Protein AF-A0A7J8DAT1-F1 (afdb_monomer_lite)

pLDDT: mean 75.56, std 22.68, range [29.5, 95.56]

Foldseek 3Di:
DDPLLVLLVVLLVQCPDPDPVSVLVSLVVLLVLLPDPPDADDPVSLVSLLVSLLVQCVDPDVSSVVSSLSSLQSSLVRDDLVSLLVSLVSLLVQLLDPDPSSVVSSLSSLLSSLVNDDQVVVVDPSNVVSLVSLVVSLVVQLVPDPDVVSVVSSVVSNVSSCVRPVPDPCNVVPPPDDDDPDDDDDDDPDPPPPPDDDDDDDDDDDDDDDDPPDDDDDDD

Secondary structure (DSSP, 8-state):
--HHHHHHHHHHHHTT-S-HHHHHHHHHHHHHHHT-TT----HHHHHHHHHHHHHHTT-SSHHHHHHHHHHHHHHHTTS-HHHHHHHHHHHHHHTT-S-HHHHHHHHHHHHHHHHHSPPGGG--HHHHHHHHHHHHHHHHHHHH---HHHHHHHHHHHHHHHHHT-S-GGGGS---------------TT-TTS--------------S---SS---S--

Sequence (220 aa):
MTTAAFHISSLLEKMTSSDKDFRFMATSDLMSELQKDSIQLDEDSERKVVKMLLRLLEDKNGEVQNLAVKCLGPLVGKVKEYQVETIVDALCANMRSDKEQLRDIAGIGLKTVLSELPPAATGSDLATNVCRKITGQLTSAIAQQEDVAVQLEALDILSDMLSRCRRPPWARRTGVGRGAEGTGKDLNPQNQHLLYTRPCAQGSLIVPAALQRRTCLSQF

Structure (mmCIF, N/CA/C/O backbone):
data_AF-A0A7J8DAT1-F1
#
_entry.id   AF-A0A7J8DAT1-F1
#
loop_
_atom_site.group_PDB
_atom_site.id
_atom_site.type_symbol
_atom_site.label_atom_id
_atom_site.label_alt_id
_atom_site.label_comp_id
_atom_site.label_asym_id
_atom_site.label_entity_id
_atom_site.label_seq_id
_atom_site.pdbx_PDB_ins_code
_atom_site.Cartn_x
_atom_site.Cartn_y
_atom_site.Cartn_z
_atom_site.occupancy
_atom_site.B_iso_or_equiv
_atom_site.auth_seq_id
_atom_site.auth_comp_id
_atom_site.auth_asym_id
_atom_site.auth_atom_id
_atom_site.pdbx_PDB_model_num
ATOM 1 N N . MET A 1 1 ? 22.407 -15.475 -10.293 1.00 47.44 1 MET A N 1
ATOM 2 C CA . MET A 1 1 ? 21.669 -14.597 -9.361 1.00 47.44 1 MET A CA 1
ATOM 3 C C . MET A 1 1 ? 22.107 -13.174 -9.641 1.00 47.44 1 MET A C 1
ATOM 5 O O . MET A 1 1 ? 23.304 -12.921 -9.654 1.00 47.44 1 MET A O 1
ATOM 9 N N . THR A 1 2 ? 21.175 -12.297 -9.997 1.00 55.09 2 THR A N 1
ATOM 10 C CA . THR A 1 2 ? 21.457 -10.903 -10.364 1.00 55.09 2 THR A CA 1
ATOM 11 C C . THR A 1 2 ? 21.934 -10.116 -9.141 1.00 55.09 2 THR A C 1
ATOM 13 O O . THR A 1 2 ? 21.443 -10.315 -8.031 1.00 55.09 2 THR A O 1
ATOM 16 N N . THR A 1 3 ? 22.892 -9.209 -9.332 1.00 63.47 3 THR A N 1
ATOM 17 C CA . THR A 1 3 ? 23.422 -8.314 -8.284 1.00 63.47 3 THR A CA 1
ATOM 18 C C . THR A 1 3 ? 22.319 -7.502 -7.592 1.00 63.47 3 THR A C 1
ATOM 20 O O . THR A 1 3 ? 22.398 -7.249 -6.392 1.00 63.47 3 THR A O 1
ATOM 23 N N . ALA A 1 4 ? 21.246 -7.180 -8.322 1.00 65.06 4 ALA A N 1
ATOM 24 C CA . ALA A 1 4 ? 20.062 -6.497 -7.808 1.00 65.06 4 ALA A CA 1
ATOM 25 C C . ALA A 1 4 ? 19.299 -7.305 -6.738 1.00 65.06 4 ALA A C 1
ATOM 27 O O . ALA A 1 4 ? 18.932 -6.750 -5.708 1.00 65.06 4 ALA A O 1
ATOM 28 N N . ALA A 1 5 ? 19.112 -8.619 -6.915 1.00 69.12 5 ALA A N 1
ATOM 29 C CA . ALA A 1 5 ? 18.369 -9.446 -5.954 1.00 69.12 5 ALA A CA 1
ATOM 30 C C . ALA A 1 5 ? 19.076 -9.533 -4.586 1.00 69.12 5 ALA A C 1
ATOM 32 O O . ALA A 1 5 ? 18.437 -9.526 -3.529 1.00 69.12 5 ALA A O 1
ATOM 33 N N . PHE A 1 6 ? 20.413 -9.558 -4.600 1.00 75.62 6 PHE A N 1
ATOM 34 C CA . PHE A 1 6 ? 21.221 -9.551 -3.380 1.00 75.62 6 PHE A CA 1
ATOM 35 C C . PHE A 1 6 ? 21.151 -8.192 -2.670 1.00 75.62 6 PHE A C 1
ATOM 37 O O . PHE A 1 6 ? 21.005 -8.130 -1.449 1.00 75.62 6 PHE A O 1
ATOM 44 N N . HIS A 1 7 ? 21.172 -7.102 -3.443 1.00 84.31 7 HIS A N 1
ATOM 45 C CA . HIS A 1 7 ? 20.996 -5.753 -2.915 1.00 84.31 7 HIS A CA 1
ATOM 46 C C . HIS A 1 7 ? 19.617 -5.577 -2.265 1.00 84.31 7 HIS A C 1
ATOM 48 O O . HIS A 1 7 ? 19.526 -5.067 -1.150 1.00 84.31 7 HIS A O 1
ATOM 54 N N . ILE A 1 8 ? 18.543 -6.025 -2.921 1.00 86.88 8 ILE A N 1
ATOM 55 C CA . ILE A 1 8 ? 17.180 -5.937 -2.377 1.00 86.88 8 ILE A CA 1
ATOM 56 C C . ILE A 1 8 ? 17.080 -6.734 -1.081 1.00 86.88 8 ILE A C 1
ATOM 58 O O . ILE A 1 8 ? 16.580 -6.218 -0.088 1.00 86.88 8 ILE A O 1
ATOM 62 N N . SER A 1 9 ? 17.617 -7.954 -1.049 1.00 87.25 9 SER A N 1
ATOM 63 C CA . SER A 1 9 ? 17.614 -8.780 0.164 1.00 87.25 9 SER A CA 1
ATOM 64 C C . SER A 1 9 ? 18.302 -8.073 1.340 1.00 87.25 9 SER A C 1
ATOM 66 O O . SER A 1 9 ? 17.746 -8.033 2.435 1.00 87.25 9 SER A O 1
ATOM 68 N N . SER A 1 10 ? 19.447 -7.424 1.097 1.00 90.38 10 SER A N 1
ATOM 69 C CA . SER A 1 10 ? 20.145 -6.635 2.121 1.00 90.38 10 SER A CA 1
ATOM 70 C C . SER A 1 10 ? 19.339 -5.417 2.594 1.00 90.38 10 SER A C 1
ATOM 72 O O . SER A 1 10 ? 19.335 -5.105 3.787 1.00 90.38 10 SER A O 1
ATOM 74 N N . LEU A 1 11 ? 18.621 -4.734 1.695 1.00 91.81 11 LEU A N 1
ATOM 75 C CA . LEU A 1 11 ? 17.724 -3.636 2.077 1.00 91.81 11 LEU A CA 1
ATOM 76 C C . LEU A 1 11 ? 16.570 -4.130 2.955 1.00 91.81 11 LEU A C 1
ATOM 78 O O . LEU A 1 11 ? 16.273 -3.514 3.976 1.00 91.81 11 LEU A O 1
ATOM 82 N N . LEU A 1 12 ? 15.953 -5.259 2.598 1.00 91.75 12 LEU A N 1
ATOM 83 C CA . LEU A 1 12 ? 14.839 -5.833 3.356 1.00 91.75 12 LEU A CA 1
ATOM 84 C C . LEU A 1 12 ? 15.242 -6.205 4.789 1.00 91.75 12 LEU A C 1
ATOM 86 O O . LEU A 1 12 ? 14.456 -6.010 5.712 1.00 91.75 12 LEU A O 1
ATOM 90 N N . GLU A 1 13 ? 16.465 -6.688 5.004 1.00 92.19 13 GLU A N 1
ATOM 91 C CA . GLU A 1 13 ? 16.983 -6.933 6.355 1.00 92.19 13 GLU A CA 1
ATOM 92 C C . GLU A 1 13 ? 17.086 -5.630 7.159 1.00 92.19 13 GLU A C 1
ATOM 94 O O . GLU A 1 13 ? 16.595 -5.551 8.289 1.00 92.19 13 GLU A O 1
ATOM 99 N N . LYS A 1 14 ? 17.632 -4.565 6.557 1.00 91.69 14 LYS A N 1
ATOM 100 C CA . LYS A 1 14 ? 17.761 -3.244 7.198 1.00 91.69 14 LYS A CA 1
ATOM 101 C C . LYS A 1 14 ? 16.409 -2.599 7.523 1.00 91.69 14 LYS A C 1
ATOM 103 O O . LYS A 1 14 ? 16.299 -1.911 8.536 1.00 91.69 14 LYS A O 1
ATOM 108 N N . MET A 1 15 ? 15.362 -2.879 6.743 1.00 92.00 15 MET A N 1
ATOM 109 C CA . MET A 1 15 ? 13.982 -2.453 7.037 1.00 92.00 15 MET A CA 1
ATOM 110 C C . MET A 1 15 ? 13.400 -3.080 8.311 1.00 92.00 15 MET A C 1
ATOM 112 O O . MET A 1 15 ? 12.409 -2.584 8.843 1.00 92.00 15 MET A O 1
ATOM 116 N N . THR A 1 16 ? 14.010 -4.145 8.836 1.00 92.06 16 THR A N 1
ATOM 117 C CA . THR A 1 16 ? 13.603 -4.761 10.110 1.00 92.06 16 THR A CA 1
ATOM 118 C C . THR A 1 16 ? 14.417 -4.288 11.313 1.00 92.06 16 THR A C 1
ATOM 120 O O . THR A 1 16 ? 14.167 -4.744 12.429 1.00 92.06 16 THR A O 1
ATOM 123 N N . SER A 1 17 ? 15.364 -3.364 11.107 1.00 93.25 17 SER A N 1
ATOM 124 C CA . SER A 1 17 ? 16.191 -2.803 12.177 1.00 93.25 17 SER A CA 1
ATOM 125 C C . SER A 1 17 ? 15.342 -2.136 13.265 1.00 93.25 17 SER A C 1
ATOM 127 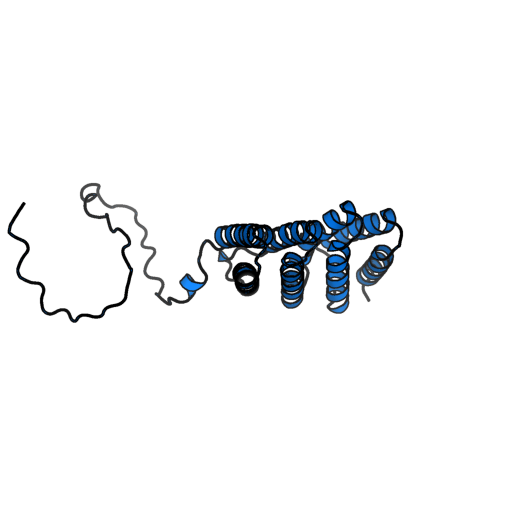O O . SER A 1 17 ? 14.279 -1.580 12.999 1.00 93.25 17 SER A O 1
ATOM 129 N N . SER A 1 18 ? 15.820 -2.151 14.509 1.00 90.81 18 SER A N 1
ATOM 130 C CA . SER A 1 18 ? 15.198 -1.400 15.607 1.00 90.81 18 SER A CA 1
ATOM 131 C C . SER A 1 18 ? 15.333 0.116 15.442 1.00 90.81 18 SER A C 1
ATOM 133 O O . SER A 1 18 ? 14.586 0.875 16.055 1.00 90.81 18 SER A O 1
ATOM 135 N N . ASP A 1 19 ? 16.295 0.554 14.633 1.00 93.19 19 ASP A N 1
ATOM 136 C CA . ASP A 1 19 ? 16.606 1.957 14.402 1.00 93.19 19 ASP A CA 1
ATOM 137 C C . ASP A 1 19 ? 15.732 2.536 13.277 1.00 93.19 19 ASP A C 1
ATOM 139 O O . ASP A 1 19 ? 15.645 1.990 12.172 1.00 93.19 19 ASP A O 1
ATOM 143 N N . LYS A 1 20 ? 15.069 3.662 13.563 1.00 91.62 20 LYS A N 1
ATOM 144 C CA . LYS A 1 20 ? 14.193 4.347 12.606 1.00 91.62 20 LYS A CA 1
ATOM 145 C C . LYS A 1 20 ? 14.950 4.848 11.373 1.00 91.62 20 LYS A C 1
ATOM 147 O O . LYS A 1 20 ? 14.394 4.777 10.283 1.00 91.62 20 LYS A O 1
ATOM 152 N N . ASP A 1 21 ? 16.190 5.300 11.527 1.00 94.19 21 ASP A N 1
ATOM 153 C CA . ASP A 1 21 ? 16.969 5.914 10.455 1.00 94.19 21 ASP A CA 1
ATOM 154 C C . ASP A 1 21 ? 17.463 4.835 9.492 1.00 94.19 21 ASP A C 1
ATOM 156 O O . ASP A 1 21 ? 17.365 5.000 8.279 1.00 94.19 21 ASP A O 1
ATOM 160 N N . PHE A 1 22 ? 17.871 3.669 10.007 1.00 92.44 22 PHE A N 1
ATOM 161 C CA . PHE A 1 22 ? 18.182 2.513 9.158 1.00 92.44 22 PHE A CA 1
ATOM 162 C C . PHE A 1 22 ? 16.973 2.037 8.354 1.00 92.44 22 PHE A C 1
ATOM 164 O O . PHE A 1 22 ? 17.110 1.744 7.165 1.00 92.44 22 PHE A O 1
ATOM 171 N N . ARG A 1 23 ? 15.789 1.984 8.974 1.00 94.50 23 ARG A N 1
ATOM 172 C CA . ARG A 1 23 ? 14.557 1.603 8.270 1.00 94.50 23 ARG A CA 1
ATOM 173 C C . ARG A 1 23 ? 14.167 2.627 7.213 1.00 94.50 23 ARG A C 1
ATOM 175 O O . ARG A 1 23 ? 13.838 2.242 6.093 1.00 94.50 23 ARG A O 1
ATOM 182 N N . PHE A 1 24 ? 14.245 3.914 7.542 1.00 94.75 24 PHE A N 1
ATOM 183 C CA . PHE A 1 24 ? 13.954 4.998 6.612 1.00 94.75 24 PHE A CA 1
ATOM 184 C C . PHE A 1 24 ? 14.921 4.991 5.421 1.00 94.75 24 PHE A C 1
ATOM 186 O O . PHE A 1 24 ? 14.470 4.953 4.279 1.00 94.75 24 PHE A O 1
ATOM 193 N N . MET A 1 25 ? 16.234 4.934 5.676 1.00 94.06 25 MET A N 1
ATOM 194 C CA . MET A 1 25 ? 17.259 4.864 4.627 1.00 94.06 25 MET A CA 1
ATOM 195 C C . MET A 1 25 ? 17.048 3.649 3.725 1.00 94.06 25 MET A C 1
ATOM 197 O O . MET A 1 25 ? 16.981 3.796 2.510 1.00 94.06 25 MET A O 1
ATOM 201 N N . ALA A 1 26 ? 16.839 2.463 4.304 1.00 95.19 26 ALA A N 1
ATOM 202 C CA . ALA A 1 26 ? 16.616 1.256 3.514 1.00 95.19 26 ALA A CA 1
ATOM 203 C C . ALA A 1 26 ? 15.356 1.352 2.640 1.00 95.19 26 ALA A C 1
ATOM 205 O O . ALA A 1 26 ? 15.363 0.908 1.492 1.00 95.19 26 ALA A O 1
ATOM 206 N N . THR A 1 27 ? 14.276 1.937 3.169 1.00 94.69 27 THR A N 1
ATOM 207 C CA . THR A 1 27 ? 13.020 2.128 2.425 1.00 94.69 27 THR A CA 1
ATOM 208 C C . THR A 1 27 ? 13.190 3.156 1.304 1.00 94.69 27 THR A C 1
ATOM 210 O O . THR A 1 27 ? 12.681 2.950 0.205 1.00 94.69 27 THR A O 1
ATOM 213 N N . SER A 1 28 ? 13.964 4.217 1.539 1.00 95.31 28 SER A N 1
ATOM 214 C CA . SER A 1 28 ? 14.288 5.235 0.530 1.00 95.31 28 SER A CA 1
ATOM 215 C C . SER A 1 28 ? 15.146 4.668 -0.602 1.00 95.31 28 SER A C 1
ATOM 217 O O . SER A 1 28 ? 14.893 4.942 -1.779 1.00 95.31 28 SER A O 1
ATOM 219 N N . ASP A 1 29 ? 16.136 3.845 -0.258 1.00 94.31 29 ASP A N 1
ATOM 220 C CA . ASP A 1 29 ? 16.982 3.159 -1.234 1.00 94.31 29 ASP A CA 1
ATOM 221 C C . ASP A 1 29 ? 16.141 2.201 -2.085 1.00 94.31 29 ASP A C 1
ATOM 223 O O . ASP A 1 29 ? 16.247 2.205 -3.311 1.00 94.31 29 ASP A O 1
ATOM 227 N N . LEU A 1 30 ? 15.230 1.439 -1.461 1.00 93.38 30 LEU A N 1
ATOM 228 C CA . LEU A 1 30 ? 14.308 0.568 -2.191 1.00 93.38 30 LEU A CA 1
ATOM 229 C C . LEU A 1 30 ? 13.398 1.363 -3.134 1.00 93.38 30 LEU A C 1
ATOM 231 O O . LEU A 1 30 ? 13.208 0.946 -4.273 1.00 93.38 30 LEU A O 1
ATOM 235 N N . MET A 1 31 ? 12.851 2.501 -2.694 1.00 92.44 31 MET A N 1
ATOM 236 C CA . MET A 1 31 ? 12.034 3.370 -3.548 1.00 92.44 31 MET A CA 1
ATOM 237 C C . MET A 1 31 ? 12.804 3.794 -4.801 1.00 92.44 31 MET A C 1
ATOM 239 O O . MET A 1 31 ? 12.292 3.687 -5.915 1.00 92.44 31 MET A O 1
ATOM 243 N N . SER A 1 32 ? 14.050 4.226 -4.609 1.00 92.00 32 SER A N 1
ATOM 244 C CA . SER A 1 32 ? 14.931 4.667 -5.691 1.00 92.00 32 SER A CA 1
ATOM 245 C C . SER A 1 32 ? 15.267 3.526 -6.654 1.00 92.00 32 SER A C 1
ATOM 247 O O . SER A 1 32 ? 15.352 3.746 -7.859 1.00 92.00 32 SER A O 1
ATOM 249 N N . GLU A 1 33 ? 15.427 2.298 -6.153 1.00 90.25 33 GLU A N 1
ATOM 250 C CA . GLU A 1 33 ? 15.616 1.102 -6.983 1.00 90.25 33 GLU A CA 1
ATOM 251 C C . GLU A 1 33 ? 14.350 0.730 -7.773 1.00 90.25 33 GLU A C 1
ATOM 253 O O . GLU A 1 33 ? 14.436 0.453 -8.968 1.00 90.25 33 GLU A O 1
ATOM 258 N N . LEU A 1 34 ? 13.165 0.775 -7.150 1.00 89.69 34 LEU A N 1
ATOM 259 C CA . LEU A 1 34 ? 11.884 0.463 -7.806 1.00 89.69 34 LEU A CA 1
ATOM 260 C C . LEU A 1 34 ? 11.537 1.441 -8.937 1.00 89.69 34 LEU A C 1
ATOM 262 O O . LEU A 1 34 ? 10.863 1.063 -9.895 1.00 89.69 34 LEU A O 1
ATOM 266 N N . GLN A 1 35 ? 12.006 2.685 -8.843 1.00 89.81 35 GLN A N 1
ATOM 267 C CA . GLN A 1 35 ? 11.826 3.702 -9.880 1.00 89.81 35 GLN A CA 1
ATOM 268 C C . GLN A 1 35 ? 12.730 3.499 -11.105 1.00 89.81 35 GLN A C 1
ATOM 270 O O . GLN A 1 35 ? 12.509 4.139 -12.131 1.00 89.81 35 GLN A O 1
ATOM 275 N N . LYS A 1 36 ? 13.734 2.617 -11.041 1.00 88.50 36 LYS A N 1
ATOM 276 C CA . LYS A 1 36 ? 14.593 2.328 -12.195 1.00 88.50 36 LYS A CA 1
ATOM 277 C C . LYS A 1 36 ? 13.871 1.417 -13.185 1.00 88.50 36 LYS A C 1
ATOM 279 O O . LYS A 1 36 ? 13.256 0.415 -12.820 1.00 88.50 36 LYS A O 1
ATOM 284 N N . ASP A 1 37 ? 14.016 1.696 -14.476 1.00 77.50 37 ASP A N 1
ATOM 285 C CA . ASP A 1 37 ? 13.425 0.856 -15.527 1.00 77.50 37 ASP A CA 1
ATOM 286 C C . ASP A 1 37 ? 14.095 -0.514 -15.655 1.00 77.50 37 ASP A C 1
ATOM 288 O O . ASP A 1 37 ? 13.451 -1.487 -16.037 1.00 77.50 37 ASP A O 1
ATOM 292 N N . SER A 1 38 ? 15.368 -0.611 -15.270 1.00 77.38 38 SER A N 1
ATOM 293 C CA . SER A 1 38 ? 16.182 -1.821 -15.390 1.00 77.38 38 SER A CA 1
ATOM 294 C C . SER A 1 38 ? 15.988 -2.839 -14.265 1.00 77.38 38 SER A C 1
ATOM 296 O O . SER A 1 38 ? 16.606 -3.904 -14.311 1.00 77.38 38 SER A O 1
ATOM 298 N N . ILE A 1 39 ? 15.210 -2.522 -13.225 1.00 79.38 39 ILE A N 1
ATOM 299 C CA . ILE A 1 39 ? 15.017 -3.451 -12.112 1.00 79.38 39 ILE A CA 1
ATOM 300 C C . ILE A 1 39 ? 14.198 -4.656 -12.577 1.00 79.38 39 ILE A C 1
ATOM 302 O O . ILE A 1 39 ? 13.099 -4.519 -13.110 1.00 79.38 39 ILE A O 1
ATOM 306 N N . GLN A 1 40 ? 14.747 -5.849 -12.370 1.00 78.38 40 GLN A N 1
ATOM 307 C CA . GLN A 1 40 ? 14.030 -7.101 -12.569 1.00 78.38 40 GLN A CA 1
ATOM 308 C C . GLN A 1 40 ? 13.888 -7.793 -11.223 1.00 78.38 40 GLN A C 1
ATOM 310 O O . GLN A 1 40 ? 14.886 -8.161 -10.599 1.00 78.38 40 GLN A O 1
ATOM 315 N N . LEU A 1 41 ? 12.642 -7.933 -10.783 1.00 83.00 41 LEU A N 1
ATOM 316 C CA . LEU A 1 41 ? 12.278 -8.697 -9.603 1.00 83.00 41 LEU A CA 1
ATOM 317 C C . LEU A 1 41 ? 11.908 -10.109 -10.051 1.00 83.00 41 LEU A C 1
ATOM 319 O O . LEU A 1 41 ? 11.127 -10.292 -10.981 1.00 83.00 41 LEU A O 1
ATOM 323 N N . ASP A 1 42 ? 12.500 -11.110 -9.410 1.00 87.94 42 ASP A N 1
ATOM 324 C CA . ASP A 1 42 ? 11.998 -12.474 -9.492 1.00 87.94 42 ASP A CA 1
ATOM 325 C C . ASP A 1 42 ? 10.820 -12.656 -8.525 1.00 87.94 42 ASP A C 1
ATOM 327 O O . ASP A 1 42 ? 10.601 -11.863 -7.609 1.00 87.94 42 ASP A O 1
ATOM 331 N N . GLU A 1 43 ? 10.052 -13.723 -8.724 1.00 88.38 43 GLU A N 1
ATOM 332 C CA . GLU A 1 43 ? 8.810 -13.977 -7.985 1.00 88.38 43 GLU A CA 1
ATOM 333 C C . GLU A 1 43 ? 9.009 -14.024 -6.459 1.00 88.38 43 GLU A C 1
ATOM 335 O O . GLU A 1 43 ? 8.186 -13.508 -5.694 1.00 88.38 43 GLU A O 1
ATOM 340 N N . ASP A 1 44 ? 10.137 -14.578 -6.012 1.00 89.19 44 ASP A N 1
ATOM 341 C CA . ASP A 1 44 ? 10.499 -14.612 -4.598 1.00 89.19 44 ASP A CA 1
ATOM 342 C C . ASP A 1 44 ? 10.823 -13.216 -4.050 1.00 89.19 44 ASP A C 1
ATOM 344 O O . ASP A 1 44 ? 10.396 -12.883 -2.937 1.00 89.19 44 ASP A O 1
ATOM 348 N N . SER A 1 45 ? 11.548 -12.378 -4.803 1.00 90.00 45 SER A N 1
ATOM 349 C CA . SER A 1 45 ? 11.831 -11.002 -4.381 1.00 90.00 45 SER A CA 1
ATOM 350 C C . SER A 1 45 ? 10.571 -10.148 -4.375 1.00 90.00 45 SER A C 1
ATOM 352 O O . SER A 1 45 ? 10.363 -9.428 -3.401 1.00 90.00 45 SER A O 1
ATOM 354 N N . GLU A 1 46 ? 9.694 -10.267 -5.381 1.00 91.12 46 GLU A N 1
ATOM 355 C CA . GLU A 1 46 ? 8.399 -9.570 -5.407 1.00 91.12 46 GLU A CA 1
ATOM 356 C C . GLU A 1 46 ? 7.615 -9.847 -4.120 1.00 91.12 46 GLU A C 1
ATOM 358 O O . GLU A 1 46 ? 7.220 -8.924 -3.406 1.00 91.12 46 GLU A O 1
ATOM 363 N N . ARG A 1 47 ? 7.461 -11.129 -3.760 1.00 92.56 47 ARG A N 1
ATOM 364 C CA . ARG A 1 47 ? 6.718 -11.539 -2.562 1.00 92.56 47 ARG A CA 1
ATOM 365 C C . ARG A 1 47 ? 7.326 -10.972 -1.282 1.00 92.56 47 ARG A C 1
ATOM 367 O O . ARG A 1 47 ? 6.595 -10.550 -0.384 1.00 92.56 47 ARG A O 1
ATOM 374 N N . LYS A 1 48 ? 8.657 -10.989 -1.170 1.00 93.06 48 LYS A N 1
ATOM 375 C CA . LYS A 1 48 ? 9.366 -10.465 0.005 1.00 93.06 48 LYS A CA 1
ATOM 376 C C . LYS A 1 48 ? 9.229 -8.947 0.114 1.00 93.06 48 LYS A C 1
ATOM 378 O O . LYS A 1 48 ? 8.954 -8.459 1.208 1.00 93.06 48 LYS A O 1
ATOM 383 N N . VAL A 1 49 ? 9.368 -8.225 -0.999 1.00 93.94 49 VAL A N 1
ATOM 384 C CA . VAL A 1 49 ? 9.224 -6.764 -1.062 1.00 93.94 49 VAL A CA 1
ATOM 385 C C . VAL A 1 49 ? 7.803 -6.345 -0.696 1.00 93.94 49 VAL A C 1
ATOM 387 O O . VAL A 1 49 ? 7.632 -5.527 0.204 1.00 93.94 49 VAL A O 1
ATOM 390 N N . VAL A 1 50 ? 6.788 -6.960 -1.311 1.00 94.94 50 VAL A N 1
ATOM 391 C CA . VAL A 1 50 ? 5.372 -6.696 -1.009 1.00 94.94 50 VAL A CA 1
ATOM 392 C C . VAL A 1 50 ? 5.084 -6.927 0.471 1.00 94.94 50 VAL A C 1
ATOM 394 O O . VAL A 1 50 ? 4.556 -6.049 1.150 1.00 94.94 50 VAL A O 1
ATOM 397 N N . LYS A 1 51 ? 5.493 -8.082 1.008 1.00 94.81 51 LYS A N 1
ATOM 398 C CA . LYS A 1 51 ? 5.290 -8.411 2.423 1.00 94.81 51 LYS A CA 1
ATOM 399 C C . LYS A 1 51 ? 5.975 -7.409 3.355 1.00 94.81 51 LYS A C 1
ATOM 401 O O . LYS A 1 51 ? 5.413 -7.070 4.394 1.00 94.81 51 LYS A O 1
ATOM 406 N N . MET A 1 52 ? 7.183 -6.962 3.013 1.00 95.31 52 MET A N 1
ATOM 407 C CA . MET A 1 52 ? 7.921 -6.008 3.836 1.00 95.31 52 MET A CA 1
ATOM 408 C C . MET A 1 52 ? 7.283 -4.620 3.805 1.00 95.31 52 MET A C 1
ATOM 410 O O . MET A 1 52 ? 7.068 -4.038 4.862 1.00 95.31 52 MET A O 1
ATOM 414 N N . LEU A 1 53 ? 6.916 -4.114 2.626 1.00 95.56 53 LEU A N 1
ATOM 415 C CA . LEU A 1 53 ? 6.271 -2.808 2.498 1.00 95.56 53 LEU A CA 1
ATOM 416 C C . LEU A 1 53 ? 4.922 -2.769 3.217 1.00 95.56 53 LEU A C 1
ATOM 418 O O . LEU A 1 53 ? 4.674 -1.828 3.962 1.00 95.56 53 LEU A O 1
ATOM 422 N N . LEU A 1 54 ? 4.103 -3.819 3.090 1.00 95.00 54 LEU A N 1
ATOM 423 C CA . LEU A 1 54 ? 2.846 -3.931 3.837 1.00 95.00 54 LEU A CA 1
ATOM 424 C C . LEU A 1 54 ? 3.072 -3.916 5.355 1.00 95.00 54 LEU A C 1
ATOM 426 O O . LEU A 1 54 ? 2.312 -3.278 6.076 1.00 95.00 54 LEU A O 1
ATOM 430 N N . ARG A 1 55 ? 4.145 -4.550 5.845 1.00 94.88 55 ARG A N 1
ATOM 431 C CA . ARG A 1 55 ? 4.529 -4.489 7.263 1.00 94.88 55 ARG A CA 1
ATOM 432 C C . ARG A 1 55 ? 4.961 -3.081 7.687 1.00 94.88 55 ARG A C 1
ATOM 434 O O . ARG A 1 55 ? 4.659 -2.676 8.804 1.00 94.88 55 ARG A O 1
ATOM 441 N N . LEU A 1 56 ? 5.666 -2.346 6.828 1.00 95.12 56 LEU A N 1
ATOM 442 C CA . LEU A 1 56 ? 6.102 -0.975 7.114 1.00 95.12 56 LEU A CA 1
ATOM 443 C C . LEU A 1 56 ? 4.946 0.039 7.115 1.00 95.12 56 LEU A C 1
ATOM 445 O O . LEU A 1 56 ? 5.090 1.107 7.701 1.00 95.12 56 LEU A O 1
ATOM 449 N N . LEU A 1 57 ? 3.780 -0.289 6.548 1.00 94.88 57 LEU A N 1
ATOM 450 C CA . LEU A 1 57 ? 2.568 0.523 6.745 1.00 94.88 57 LEU A CA 1
ATOM 451 C C . LEU A 1 57 ? 2.118 0.541 8.213 1.00 94.88 57 LEU A C 1
ATOM 453 O O . LEU A 1 57 ? 1.463 1.482 8.645 1.00 94.88 57 LEU A O 1
ATOM 457 N N . GLU A 1 58 ? 2.500 -0.466 8.998 1.00 93.94 58 GLU A N 1
ATOM 458 C CA . GLU A 1 58 ? 2.247 -0.553 10.439 1.00 93.94 58 GLU A CA 1
ATOM 459 C C . GLU A 1 58 ? 3.463 -0.133 11.282 1.00 93.94 58 GLU A C 1
ATOM 461 O O . G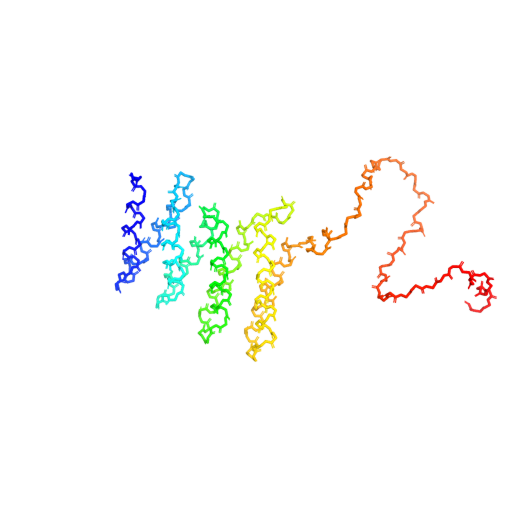LU A 1 58 ? 3.563 -0.478 12.464 1.00 93.94 58 GLU A O 1
ATOM 466 N N . ASP A 1 59 ? 4.422 0.580 10.685 1.00 94.44 59 ASP A N 1
ATOM 467 C CA . ASP A 1 59 ? 5.590 1.050 11.417 1.00 94.44 59 ASP A CA 1
ATOM 468 C C . ASP A 1 59 ? 5.202 2.011 12.552 1.00 94.44 59 ASP A C 1
ATOM 470 O O . ASP A 1 59 ? 4.260 2.789 12.454 1.00 94.44 59 ASP A O 1
ATOM 474 N N . LYS A 1 60 ? 5.973 1.992 13.642 1.00 91.31 60 LYS A N 1
ATOM 475 C CA . LYS A 1 60 ? 5.804 2.936 14.755 1.00 91.31 60 LYS A CA 1
ATOM 476 C C . LYS A 1 60 ? 6.113 4.380 14.350 1.00 91.31 60 LYS A C 1
ATOM 478 O O . LYS A 1 60 ? 5.702 5.305 15.042 1.00 91.31 60 LYS A O 1
ATOM 483 N N . ASN A 1 61 ? 6.915 4.572 13.303 1.00 93.12 61 ASN A N 1
ATOM 484 C CA . ASN A 1 61 ? 7.333 5.878 12.821 1.00 93.12 61 ASN A CA 1
ATOM 485 C C . ASN A 1 61 ? 6.540 6.276 11.565 1.00 93.12 61 ASN A C 1
ATOM 487 O O . ASN A 1 61 ? 6.624 5.609 10.533 1.00 93.12 61 ASN A O 1
ATOM 491 N N . GLY A 1 62 ? 5.843 7.412 11.638 1.00 92.50 62 GLY A N 1
ATOM 492 C CA . GLY A 1 62 ? 5.017 7.919 10.541 1.00 92.50 62 GLY A CA 1
ATOM 493 C C . GLY A 1 62 ? 5.787 8.310 9.276 1.00 92.50 62 GLY A C 1
ATOM 494 O O . GLY A 1 62 ? 5.246 8.207 8.180 1.00 92.50 62 GLY A O 1
ATOM 495 N N . GLU A 1 63 ? 7.058 8.711 9.371 1.00 92.94 63 GLU A N 1
ATOM 496 C CA . GLU A 1 63 ? 7.882 9.006 8.187 1.00 92.94 63 GLU A CA 1
ATOM 497 C C . GLU A 1 63 ? 8.190 7.727 7.403 1.00 92.94 63 GLU A C 1
ATOM 499 O O . GLU A 1 63 ? 8.114 7.720 6.175 1.00 92.94 63 GLU A O 1
ATOM 504 N N . VAL A 1 64 ? 8.463 6.626 8.112 1.00 94.88 64 VAL A N 1
ATOM 505 C CA . VAL A 1 64 ? 8.657 5.304 7.501 1.00 94.88 64 VAL A CA 1
ATOM 506 C C . VAL A 1 64 ? 7.352 4.802 6.875 1.00 94.88 64 VAL A C 1
ATOM 508 O O . VAL A 1 64 ? 7.386 4.335 5.738 1.00 94.88 64 VAL A O 1
ATOM 511 N N . GLN A 1 65 ? 6.201 4.970 7.541 1.00 94.88 65 GLN A N 1
ATOM 512 C CA . GLN A 1 65 ? 4.885 4.630 6.968 1.00 94.88 65 GLN A CA 1
ATOM 513 C C . GLN A 1 65 ? 4.602 5.423 5.681 1.00 94.88 65 GLN A C 1
ATOM 515 O O . GLN A 1 65 ? 4.229 4.851 4.655 1.00 94.88 65 GLN A O 1
ATOM 520 N N . ASN A 1 66 ? 4.841 6.738 5.713 1.00 94.00 66 ASN A N 1
ATOM 521 C CA . ASN A 1 66 ? 4.655 7.633 4.570 1.00 94.00 66 ASN A CA 1
ATOM 522 C C . ASN A 1 66 ? 5.576 7.290 3.394 1.00 94.00 66 ASN A C 1
ATOM 524 O O . ASN A 1 66 ? 5.211 7.474 2.232 1.00 94.00 66 ASN A O 1
ATOM 528 N N . LEU A 1 67 ? 6.783 6.805 3.672 1.00 94.50 67 LEU A N 1
ATOM 529 C CA . LEU A 1 67 ? 7.697 6.362 2.631 1.00 94.50 67 LEU A CA 1
ATOM 530 C C . LEU A 1 67 ? 7.288 4.992 2.073 1.00 94.50 67 LEU A C 1
ATOM 532 O O . LEU A 1 67 ? 7.295 4.798 0.858 1.00 94.50 67 LEU A O 1
ATOM 536 N N . ALA A 1 68 ? 6.850 4.074 2.936 1.00 95.56 68 ALA A N 1
ATOM 537 C CA . ALA A 1 68 ? 6.366 2.757 2.538 1.00 95.56 68 ALA A CA 1
ATOM 538 C C . ALA A 1 68 ? 5.140 2.849 1.618 1.00 95.56 68 ALA A C 1
ATOM 540 O O . ALA A 1 68 ? 5.105 2.180 0.585 1.00 95.56 68 ALA A O 1
ATOM 541 N N . VAL A 1 69 ? 4.174 3.724 1.928 1.00 95.31 69 VAL A N 1
ATOM 542 C CA . VAL A 1 69 ? 2.989 3.913 1.075 1.00 95.31 69 VAL A CA 1
ATOM 543 C C . VAL A 1 69 ? 3.355 4.495 -0.295 1.00 95.31 69 VAL A C 1
ATOM 545 O O . VAL A 1 69 ? 2.827 4.047 -1.310 1.00 95.31 69 VAL A O 1
ATOM 548 N N . LYS A 1 70 ? 4.334 5.410 -0.364 1.00 93.75 70 LYS A N 1
ATOM 549 C CA . LYS A 1 70 ? 4.853 5.944 -1.637 1.00 93.75 70 LYS A CA 1
ATOM 550 C C . LYS A 1 70 ? 5.557 4.883 -2.480 1.00 93.75 70 LYS A C 1
ATOM 552 O O . LYS A 1 70 ? 5.480 4.949 -3.703 1.00 93.75 70 LYS A O 1
ATOM 557 N N . CYS A 1 71 ? 6.204 3.897 -1.856 1.00 94.88 71 CYS A N 1
ATOM 558 C CA . CYS A 1 71 ? 6.839 2.786 -2.572 1.00 94.88 71 CYS A CA 1
ATOM 559 C C . CYS A 1 71 ? 5.824 1.873 -3.270 1.00 94.88 71 CYS A C 1
ATOM 561 O O . CYS A 1 71 ? 6.177 1.243 -4.266 1.00 94.88 71 CYS A O 1
ATOM 563 N N . LEU A 1 72 ? 4.576 1.804 -2.786 1.00 94.69 72 LEU A N 1
ATOM 564 C CA . LEU A 1 72 ? 3.533 0.995 -3.424 1.00 94.69 72 LEU A CA 1
ATOM 565 C C . LEU A 1 72 ? 3.240 1.463 -4.848 1.00 94.69 72 LEU A C 1
ATOM 567 O O . LEU A 1 72 ? 2.923 0.629 -5.688 1.00 94.69 72 LEU A O 1
ATOM 571 N N . GLY A 1 73 ? 3.390 2.760 -5.126 1.00 92.44 73 GLY A N 1
ATOM 572 C CA . GLY A 1 73 ? 3.158 3.317 -6.453 1.00 92.44 73 GLY A CA 1
ATOM 573 C C . GLY A 1 73 ? 4.006 2.638 -7.543 1.00 92.44 73 GLY A C 1
ATOM 574 O O . GLY A 1 73 ? 3.477 1.849 -8.329 1.00 92.44 73 GLY A O 1
ATOM 575 N N . PRO A 1 74 ? 5.337 2.847 -7.563 1.00 92.06 74 PRO A N 1
ATOM 576 C CA . PRO A 1 74 ? 6.206 2.203 -8.545 1.00 92.06 74 PRO A CA 1
ATOM 577 C C . PRO A 1 74 ? 6.184 0.670 -8.444 1.00 92.06 74 PRO A C 1
ATOM 579 O O . PRO A 1 74 ? 6.378 -0.001 -9.453 1.00 92.06 74 PRO A O 1
ATOM 582 N N . LEU A 1 75 ? 5.912 0.093 -7.265 1.00 91.94 75 LEU A N 1
ATOM 583 C CA . LEU A 1 75 ? 5.833 -1.359 -7.100 1.00 91.94 75 LEU A CA 1
ATOM 584 C C . LEU A 1 75 ? 4.710 -1.989 -7.933 1.00 91.94 75 LEU A C 1
ATOM 586 O O . LEU A 1 75 ? 4.939 -3.025 -8.551 1.00 91.94 75 LEU A O 1
ATOM 590 N N . VAL A 1 76 ? 3.523 -1.372 -7.988 1.00 90.88 76 VAL A N 1
ATOM 591 C CA . VAL A 1 76 ? 2.365 -1.898 -8.741 1.00 90.88 76 VAL A CA 1
ATOM 592 C C . VAL A 1 76 ? 2.686 -2.082 -10.225 1.00 90.88 76 VAL A C 1
ATOM 594 O O . VAL A 1 76 ? 2.222 -3.043 -10.831 1.00 90.88 76 VAL A O 1
ATOM 597 N N . GLY A 1 77 ? 3.519 -1.211 -10.801 1.00 87.44 77 GLY A N 1
ATOM 598 C CA . GLY A 1 77 ? 3.963 -1.318 -12.193 1.00 87.44 77 GLY A CA 1
ATOM 599 C C . GLY A 1 77 ? 5.088 -2.333 -12.439 1.00 87.44 77 GLY A C 1
ATOM 600 O O . GLY A 1 77 ? 5.441 -2.572 -13.593 1.00 87.44 77 GLY A O 1
ATOM 601 N N . LYS A 1 78 ? 5.680 -2.908 -11.383 1.00 88.00 78 LYS A N 1
ATOM 602 C CA . LYS A 1 78 ? 6.856 -3.795 -11.464 1.00 88.00 78 LYS A CA 1
ATOM 603 C C . LYS A 1 78 ? 6.580 -5.238 -11.046 1.00 88.00 78 LYS A C 1
ATOM 605 O O . LYS A 1 78 ? 7.421 -6.090 -11.312 1.00 88.00 78 LYS A O 1
ATOM 610 N N . VAL A 1 79 ? 5.451 -5.512 -10.394 1.00 90.19 79 VAL A N 1
ATOM 611 C CA . VAL A 1 79 ? 5.086 -6.851 -9.903 1.00 90.19 79 VAL A CA 1
ATOM 612 C C . VAL A 1 79 ? 3.970 -7.479 -10.732 1.00 90.19 79 VAL A C 1
ATOM 614 O O . VAL A 1 79 ? 3.222 -6.792 -11.429 1.00 90.19 79 VAL A O 1
ATOM 617 N N . LYS A 1 80 ? 3.821 -8.803 -10.633 1.00 90.25 80 LYS A N 1
ATOM 618 C CA . LYS A 1 80 ? 2.731 -9.531 -11.299 1.00 90.25 80 LYS A CA 1
ATOM 619 C C . LYS A 1 80 ? 1.355 -9.191 -10.710 1.00 90.25 80 LYS A C 1
ATOM 621 O O . LYS A 1 80 ? 1.223 -8.858 -9.533 1.00 90.25 80 LYS A O 1
ATOM 626 N N . GLU A 1 81 ? 0.308 -9.402 -11.508 1.00 88.69 81 GLU A N 1
ATOM 627 C CA . GLU A 1 81 ? -1.097 -9.120 -11.158 1.00 88.69 81 GLU A CA 1
ATOM 628 C C . GLU A 1 81 ? -1.528 -9.694 -9.797 1.00 88.69 81 GLU A C 1
ATOM 630 O O . GLU A 1 81 ? -2.123 -8.994 -8.981 1.00 88.69 81 GLU A O 1
ATOM 635 N N . TYR A 1 82 ? -1.153 -10.943 -9.504 1.00 90.19 82 TYR A N 1
ATOM 636 C CA . TYR A 1 82 ? -1.463 -11.603 -8.230 1.00 90.19 82 TYR A CA 1
ATOM 637 C C . TYR A 1 82 ? -0.883 -10.867 -7.004 1.00 90.19 82 TYR A C 1
ATOM 639 O O . TYR A 1 82 ? -1.501 -10.826 -5.936 1.00 90.19 82 TYR A O 1
ATOM 647 N N . GLN A 1 83 ? 0.296 -10.256 -7.145 1.00 92.25 83 GLN A N 1
ATOM 648 C CA . GLN A 1 83 ? 0.901 -9.472 -6.068 1.00 92.25 83 GLN A CA 1
ATOM 649 C C . GLN A 1 83 ? 0.176 -8.140 -5.877 1.00 92.25 83 GLN A C 1
ATOM 651 O O . GLN A 1 83 ? -0.046 -7.732 -4.739 1.00 92.25 83 GLN A O 1
ATOM 656 N N . VAL A 1 84 ? -0.260 -7.498 -6.967 1.00 92.06 84 VAL A N 1
ATOM 657 C CA . VAL A 1 84 ? -1.101 -6.291 -6.897 1.00 92.06 84 VAL A CA 1
ATOM 658 C C . VAL A 1 84 ? -2.405 -6.592 -6.161 1.00 92.06 84 VAL A C 1
ATOM 660 O O . VAL A 1 84 ? -2.794 -5.846 -5.265 1.00 92.06 84 VAL A O 1
ATOM 663 N N . GLU A 1 85 ? -3.049 -7.718 -6.470 1.00 91.06 85 GLU A N 1
ATOM 664 C CA . GLU A 1 85 ? -4.238 -8.156 -5.738 1.00 91.06 85 GLU A CA 1
ATOM 665 C C . GLU A 1 85 ? -3.966 -8.370 -4.246 1.00 91.06 85 GLU A C 1
ATOM 667 O O . GLU A 1 85 ? -4.775 -7.960 -3.416 1.00 91.06 85 GLU A O 1
ATOM 672 N N . THR A 1 86 ? -2.816 -8.953 -3.900 1.00 93.19 86 THR A N 1
ATOM 673 C CA . THR A 1 86 ? -2.409 -9.160 -2.502 1.00 93.19 86 THR A CA 1
ATOM 674 C C . THR A 1 86 ? -2.223 -7.830 -1.763 1.00 93.19 86 THR A C 1
ATOM 676 O O . THR A 1 86 ? -2.655 -7.699 -0.617 1.00 93.19 86 THR A O 1
ATOM 679 N N . ILE A 1 87 ? -1.619 -6.825 -2.413 1.00 94.38 87 ILE A N 1
ATOM 680 C CA . ILE A 1 87 ? -1.479 -5.467 -1.860 1.00 94.38 87 ILE A CA 1
ATOM 681 C C . ILE A 1 87 ? -2.861 -4.870 -1.585 1.00 94.38 87 ILE A C 1
ATOM 683 O O . ILE A 1 87 ? -3.114 -4.370 -0.491 1.00 94.38 87 ILE A O 1
ATOM 687 N N . VAL A 1 88 ? -3.765 -4.949 -2.562 1.00 93.50 88 VAL A N 1
ATOM 688 C CA . VAL A 1 88 ? -5.125 -4.409 -2.458 1.00 93.50 88 VAL A CA 1
ATOM 689 C C . VAL A 1 88 ? -5.907 -5.085 -1.333 1.00 93.50 88 VAL A C 1
ATOM 691 O O . VAL A 1 88 ? -6.529 -4.393 -0.531 1.00 93.50 88 VAL A O 1
ATOM 694 N N . ASP A 1 89 ? -5.844 -6.414 -1.228 1.00 93.19 89 ASP A N 1
ATOM 695 C CA . ASP A 1 89 ? -6.532 -7.153 -0.168 1.00 93.19 89 ASP A CA 1
ATOM 696 C C . ASP A 1 89 ? -6.026 -6.752 1.226 1.00 93.19 89 ASP A C 1
ATOM 698 O O . ASP A 1 89 ? -6.832 -6.546 2.136 1.00 93.19 89 ASP A O 1
ATOM 702 N N . ALA A 1 90 ? -4.709 -6.586 1.385 1.00 94.19 90 ALA A N 1
ATOM 703 C CA . ALA A 1 90 ? -4.109 -6.147 2.642 1.00 94.19 90 ALA A CA 1
ATOM 704 C C . ALA A 1 90 ? -4.499 -4.704 2.998 1.00 94.19 90 ALA A C 1
ATOM 706 O O . ALA A 1 90 ? -4.883 -4.432 4.135 1.00 94.19 90 ALA A O 1
ATOM 707 N N . LEU A 1 91 ? -4.470 -3.781 2.033 1.00 94.38 91 LEU A N 1
ATOM 708 C CA . LEU A 1 91 ? -4.882 -2.395 2.259 1.00 94.38 91 LEU A CA 1
ATOM 709 C C . LEU A 1 91 ? -6.373 -2.292 2.613 1.00 94.38 91 LEU A C 1
ATOM 711 O O . LEU A 1 91 ? -6.736 -1.594 3.557 1.00 94.38 91 LEU A O 1
ATOM 715 N N . CYS A 1 92 ? -7.247 -3.027 1.920 1.00 92.38 92 CYS A N 1
ATOM 716 C CA . CYS A 1 92 ? -8.671 -3.067 2.253 1.00 92.38 92 CYS A CA 1
ATOM 717 C C . CYS A 1 92 ? -8.944 -3.703 3.627 1.00 92.38 92 CYS A C 1
ATOM 719 O O . CYS A 1 92 ? -9.918 -3.337 4.285 1.00 92.38 92 CYS A O 1
ATOM 721 N N . ALA A 1 93 ? -8.109 -4.642 4.082 1.00 92.25 93 ALA A N 1
ATOM 722 C CA . ALA A 1 93 ? -8.178 -5.152 5.449 1.00 92.25 93 ALA A CA 1
ATOM 723 C C . ALA A 1 93 ? -7.746 -4.090 6.473 1.00 92.25 93 ALA A C 1
ATOM 725 O O . ALA A 1 93 ? -8.446 -3.886 7.463 1.00 92.25 93 ALA A O 1
ATOM 726 N N . ASN A 1 94 ? -6.661 -3.364 6.198 1.00 92.12 94 ASN A N 1
ATOM 727 C CA . ASN A 1 94 ? -6.137 -2.305 7.066 1.00 92.12 94 ASN A CA 1
ATOM 728 C C . ASN A 1 94 ? -7.094 -1.111 7.205 1.00 92.12 94 ASN A C 1
ATOM 730 O O . ASN A 1 94 ? -7.173 -0.511 8.273 1.00 92.12 94 ASN A O 1
ATOM 734 N N . MET A 1 95 ? -7.891 -0.831 6.173 1.00 89.19 95 MET A N 1
ATOM 735 C CA . MET A 1 95 ? -8.998 0.135 6.207 1.00 89.19 95 MET A CA 1
ATOM 736 C C . MET A 1 95 ? -10.068 -0.173 7.266 1.00 89.19 95 MET A C 1
ATOM 738 O O . MET A 1 95 ? -10.783 0.724 7.701 1.00 89.19 95 MET A O 1
ATOM 742 N N . ARG A 1 96 ? -10.185 -1.439 7.685 1.00 86.56 96 ARG A N 1
ATOM 743 C CA . ARG A 1 96 ? -11.111 -1.896 8.734 1.00 86.56 96 ARG A CA 1
ATOM 744 C C . ARG A 1 96 ? -10.430 -2.047 10.098 1.00 86.56 96 ARG A C 1
ATOM 746 O O . ARG A 1 96 ? -11.000 -2.665 10.988 1.00 86.56 96 ARG A O 1
ATOM 753 N N . SER A 1 97 ? -9.202 -1.555 10.243 1.00 88.75 97 SER A N 1
ATOM 754 C CA . SER A 1 97 ? -8.473 -1.597 11.509 1.00 88.75 97 SER A CA 1
ATOM 755 C C . SER A 1 97 ? -9.035 -0.586 12.504 1.00 88.75 97 SER A C 1
ATOM 757 O O . SER A 1 97 ? -9.447 0.505 12.120 1.00 88.75 97 SER A O 1
ATOM 759 N N . ASP A 1 98 ? -8.955 -0.905 13.793 1.00 86.31 98 ASP A N 1
ATOM 760 C CA . ASP A 1 98 ? -9.319 0.019 14.875 1.00 86.31 98 ASP A CA 1
ATOM 761 C C . ASP A 1 98 ? -8.313 1.178 15.017 1.00 86.31 98 ASP A C 1
ATOM 763 O O . ASP A 1 98 ? -8.566 2.173 15.695 1.00 86.31 98 ASP A O 1
ATOM 767 N N . LYS A 1 99 ? -7.135 1.056 14.389 1.00 88.38 99 LYS A N 1
ATOM 768 C CA . LYS A 1 99 ? -6.093 2.086 14.409 1.00 88.38 99 LYS A CA 1
ATOM 769 C C . LYS A 1 99 ? -6.370 3.128 13.328 1.00 88.38 99 LYS A C 1
ATOM 771 O O . LYS A 1 99 ? -6.078 2.883 12.159 1.00 88.38 99 LYS A O 1
ATOM 776 N N . GLU A 1 100 ? -6.827 4.310 13.730 1.00 89.00 100 GLU A N 1
ATOM 777 C CA . GLU A 1 100 ? -7.087 5.448 12.833 1.00 89.00 100 GLU A CA 1
ATOM 778 C C . GLU A 1 100 ? -5.912 5.741 11.887 1.00 89.00 100 GLU A C 1
ATOM 780 O O . GLU A 1 100 ? -6.082 5.707 10.674 1.00 89.00 100 GLU A O 1
ATOM 785 N N . GLN A 1 101 ? -4.692 5.852 12.423 1.00 89.25 101 GLN A N 1
ATOM 786 C CA . GLN A 1 101 ? -3.482 6.084 11.622 1.00 89.25 101 GLN A CA 1
ATOM 787 C C . GLN A 1 101 ? -3.249 5.017 10.540 1.00 89.25 101 GLN A C 1
ATOM 789 O O . GLN A 1 101 ? -2.763 5.324 9.453 1.00 89.25 101 GLN A O 1
ATOM 794 N N . LEU A 1 102 ? -3.574 3.751 10.826 1.00 91.31 102 LEU A N 1
ATOM 795 C CA . LEU A 1 102 ? -3.418 2.676 9.847 1.00 91.31 102 LEU A CA 1
ATOM 796 C C . LEU A 1 102 ? -4.497 2.756 8.762 1.00 91.31 102 LEU A C 1
ATOM 798 O O . LEU A 1 102 ? -4.200 2.447 7.609 1.00 91.31 102 LEU A O 1
ATOM 802 N N . ARG A 1 103 ? -5.716 3.190 9.112 1.00 91.31 103 ARG A N 1
ATOM 803 C CA . ARG A 1 103 ? -6.786 3.446 8.140 1.00 91.31 103 ARG A CA 1
ATOM 804 C C . ARG A 1 103 ? -6.402 4.576 7.192 1.00 91.31 103 ARG A C 1
ATOM 806 O O . ARG A 1 103 ? -6.491 4.381 5.986 1.00 91.31 103 ARG A O 1
ATOM 813 N N . ASP A 1 104 ? -5.881 5.686 7.711 1.00 91.69 104 ASP A N 1
ATOM 814 C CA . ASP A 1 104 ? -5.466 6.834 6.893 1.00 91.69 104 ASP A CA 1
ATOM 815 C C . ASP A 1 104 ? -4.371 6.443 5.891 1.00 91.69 104 ASP A C 1
ATOM 817 O O . ASP A 1 104 ? -4.477 6.691 4.687 1.00 91.69 104 ASP A O 1
ATOM 821 N N . ILE A 1 105 ? -3.330 5.749 6.368 1.00 93.88 105 ILE A N 1
ATOM 822 C CA . ILE A 1 105 ? -2.245 5.250 5.514 1.00 93.88 105 ILE A CA 1
ATOM 823 C C . ILE A 1 105 ? -2.764 4.223 4.498 1.00 93.88 105 ILE A C 1
ATOM 825 O O . ILE A 1 105 ? -2.343 4.240 3.338 1.00 93.88 105 ILE A O 1
ATOM 829 N N . ALA A 1 106 ? -3.690 3.345 4.892 1.00 94.00 106 ALA A N 1
ATOM 830 C CA . ALA A 1 106 ? -4.294 2.375 3.984 1.00 94.00 106 ALA A CA 1
ATOM 831 C C . ALA A 1 106 ? -5.148 3.045 2.895 1.00 94.00 106 ALA A C 1
ATOM 833 O O . ALA A 1 106 ? -5.072 2.633 1.735 1.00 94.00 106 ALA A O 1
ATOM 834 N N . GLY A 1 107 ? -5.896 4.098 3.234 1.00 92.81 107 GLY A N 1
ATOM 835 C CA . GLY A 1 107 ? -6.680 4.893 2.290 1.00 92.81 107 GLY A CA 1
ATOM 836 C C . GLY A 1 107 ? -5.794 5.599 1.266 1.00 92.81 107 GLY A C 1
ATOM 837 O O . GLY A 1 107 ? -6.011 5.465 0.058 1.00 92.81 107 GLY A O 1
ATOM 838 N N . ILE A 1 108 ? -4.714 6.243 1.724 1.00 93.38 108 ILE A N 1
ATOM 839 C CA . ILE A 1 108 ? -3.688 6.831 0.844 1.00 93.38 108 ILE A CA 1
ATOM 840 C C . ILE A 1 108 ? -3.064 5.752 -0.050 1.00 93.38 108 ILE A C 1
ATOM 842 O O . ILE A 1 108 ? -2.885 5.965 -1.252 1.00 93.38 108 ILE A O 1
ATOM 846 N N . GLY A 1 109 ? -2.768 4.575 0.505 1.00 94.12 109 GLY A N 1
ATOM 847 C CA . GLY A 1 109 ? -2.236 3.434 -0.237 1.00 94.12 109 GLY A CA 1
ATOM 848 C C . GLY A 1 109 ? -3.170 2.957 -1.342 1.00 94.12 109 GLY A C 1
ATOM 849 O O . GLY A 1 109 ? -2.728 2.795 -2.477 1.00 94.12 109 GLY A O 1
ATOM 850 N N . LEU A 1 110 ? -4.466 2.801 -1.057 1.00 93.25 110 LEU A N 1
ATOM 851 C CA . LEU A 1 110 ? -5.463 2.417 -2.061 1.00 93.25 110 LEU A CA 1
ATOM 852 C C . LEU A 1 110 ? -5.570 3.465 -3.167 1.00 93.25 110 LEU A C 1
ATOM 854 O O . LEU A 1 110 ? -5.526 3.106 -4.343 1.00 93.25 110 LEU A O 1
ATOM 858 N N . LYS A 1 111 ? -5.634 4.753 -2.813 1.00 91.75 111 LYS A N 1
ATOM 859 C CA . LYS A 1 111 ? -5.649 5.861 -3.782 1.00 91.75 111 LYS A CA 1
ATOM 860 C C . LYS A 1 111 ? -4.384 5.882 -4.646 1.00 91.75 111 LYS A C 1
ATOM 862 O O . LYS A 1 111 ? -4.463 6.147 -5.847 1.00 91.75 111 LYS A O 1
ATOM 867 N N . THR A 1 112 ? -3.232 5.546 -4.066 1.00 92.50 112 THR A N 1
ATOM 868 C CA . THR A 1 112 ? -1.941 5.459 -4.766 1.00 92.50 112 THR A CA 1
ATOM 869 C C . THR A 1 112 ? -1.937 4.292 -5.749 1.00 92.50 112 THR A C 1
ATOM 871 O O . THR A 1 112 ? -1.684 4.494 -6.931 1.00 92.50 112 THR A O 1
ATOM 874 N N . VAL A 1 113 ? -2.319 3.088 -5.309 1.00 92.06 113 VAL A N 1
ATOM 875 C CA . VAL A 1 113 ? -2.434 1.906 -6.180 1.00 92.06 113 VAL A CA 1
ATOM 876 C C . VAL A 1 113 ? -3.407 2.178 -7.328 1.00 92.06 113 VAL A C 1
ATOM 878 O O . VAL A 1 113 ? -3.060 1.968 -8.484 1.00 92.06 113 VAL A O 1
ATOM 881 N N . LEU A 1 114 ? -4.591 2.729 -7.039 1.00 88.56 114 LEU A N 1
ATOM 882 C CA . LEU A 1 114 ? -5.573 3.137 -8.053 1.00 88.56 114 LEU A CA 1
ATOM 883 C C . LEU A 1 114 ? -5.026 4.186 -9.033 1.00 88.56 114 LEU A C 1
ATOM 885 O O . LEU A 1 114 ? -5.505 4.274 -10.169 1.00 88.56 114 LEU A O 1
ATOM 889 N N . SER A 1 115 ? -4.054 4.988 -8.593 1.00 88.12 115 SER A N 1
ATOM 890 C CA . SER A 1 115 ? -3.414 6.014 -9.410 1.00 88.12 115 SER A CA 1
ATOM 891 C C . SER A 1 115 ? -2.448 5.466 -10.442 1.00 88.12 115 SER A C 1
ATOM 893 O O . SER A 1 115 ? -2.415 5.998 -11.551 1.00 88.12 115 SER A O 1
ATOM 895 N N . GLU A 1 116 ? -1.775 4.373 -10.104 1.00 88.75 116 GLU A N 1
ATOM 896 C CA . GLU A 1 116 ? -0.779 3.710 -10.945 1.00 88.75 116 GLU A CA 1
ATOM 897 C C . GLU A 1 116 ? -1.368 2.638 -11.868 1.00 88.75 116 GLU A C 1
ATOM 899 O O . GLU A 1 116 ? -0.712 2.188 -12.807 1.00 88.75 116 GLU A O 1
ATOM 904 N N . LEU A 1 117 ? -2.616 2.213 -11.637 1.00 84.06 117 LEU A N 1
ATOM 905 C CA . LEU A 1 117 ? -3.275 1.268 -12.535 1.00 84.06 117 LEU A CA 1
ATOM 906 C C . LEU A 1 117 ? -3.480 1.879 -13.932 1.00 84.06 117 LEU A C 1
ATOM 908 O O . LEU A 1 117 ? -3.872 3.046 -14.055 1.00 84.06 117 LEU A O 1
ATOM 912 N N . PRO A 1 118 ? -3.308 1.080 -15.002 1.00 77.44 118 PRO A N 1
ATOM 913 C CA . PRO A 1 118 ? -3.552 1.547 -16.357 1.00 77.44 118 PRO A CA 1
ATOM 914 C C . PRO A 1 118 ? -5.006 2.028 -16.510 1.00 77.44 118 PRO A C 1
ATOM 916 O O . PRO A 1 118 ? -5.924 1.420 -15.945 1.00 77.44 118 PRO A O 1
ATOM 919 N N . PRO A 1 119 ? -5.262 3.092 -17.300 1.00 67.62 119 PRO A N 1
ATOM 920 C CA . PRO A 1 119 ? -6.603 3.643 -17.454 1.00 67.62 119 PRO A CA 1
ATOM 921 C C . PRO A 1 119 ? -7.594 2.569 -17.903 1.00 67.62 119 PRO A C 1
ATOM 923 O O . PRO A 1 119 ? -7.315 1.831 -18.847 1.00 67.62 119 PRO A O 1
ATOM 926 N N . ALA A 1 120 ? -8.791 2.520 -17.307 1.00 56.56 120 ALA A N 1
ATOM 927 C CA . ALA A 1 120 ? -9.819 1.512 -17.617 1.00 56.56 120 ALA A CA 1
ATOM 928 C C . ALA A 1 120 ? -10.218 1.453 -19.114 1.00 56.56 120 ALA A C 1
ATOM 930 O O . ALA A 1 120 ? -10.747 0.441 -19.595 1.00 56.56 120 ALA A O 1
ATOM 931 N N . ALA A 1 121 ? -9.934 2.527 -19.860 1.00 52.41 121 ALA A N 1
ATOM 932 C CA . ALA A 1 121 ? -10.081 2.621 -21.311 1.00 52.41 121 ALA A CA 1
ATOM 933 C C . ALA A 1 121 ? -9.185 1.638 -22.089 1.00 52.41 121 ALA A C 1
ATOM 935 O O . ALA A 1 121 ? -9.561 1.223 -23.181 1.00 52.41 121 ALA A O 1
ATOM 936 N N . THR A 1 122 ? -8.054 1.219 -21.516 1.00 57.28 122 THR A N 1
ATOM 937 C CA . THR A 1 122 ? -7.108 0.269 -22.130 1.00 57.28 122 THR A CA 1
ATOM 938 C C . THR A 1 122 ? -7.613 -1.174 -22.135 1.00 57.28 122 THR A C 1
ATOM 940 O O . THR A 1 122 ? -7.041 -2.017 -22.813 1.00 57.28 122 THR A O 1
ATOM 943 N N . GLY A 1 123 ? -8.704 -1.474 -21.417 1.00 56.16 123 GLY A N 1
ATOM 944 C CA . GLY A 1 123 ? -9.262 -2.827 -21.367 1.00 56.16 123 GLY A CA 1
ATOM 945 C C . GLY A 1 123 ? -8.399 -3.834 -20.608 1.00 56.16 123 GLY A C 1
ATOM 946 O O . GLY A 1 123 ? -8.613 -5.024 -20.776 1.00 56.16 123 GLY A O 1
ATOM 947 N N . SER A 1 124 ? -7.465 -3.368 -19.773 1.00 68.06 124 SER A N 1
ATOM 948 C CA . SER A 1 124 ? -6.695 -4.232 -18.880 1.00 68.06 124 SER A CA 1
ATOM 949 C C . SER A 1 124 ? -7.620 -4.973 -17.902 1.00 68.06 124 SER A C 1
ATOM 951 O O . SER A 1 124 ? -8.393 -4.353 -17.154 1.00 68.06 124 SER A O 1
ATOM 953 N N . ASP A 1 125 ? -7.539 -6.305 -17.912 1.00 78.38 125 ASP A N 1
ATOM 954 C CA . ASP A 1 125 ? -8.266 -7.172 -16.984 1.00 78.38 125 ASP A CA 1
ATOM 955 C C . ASP A 1 125 ? -7.829 -6.919 -15.534 1.00 78.38 125 ASP A C 1
ATOM 957 O O . ASP A 1 125 ? -8.686 -6.861 -14.652 1.00 78.38 125 ASP A O 1
ATOM 961 N N . LEU A 1 126 ? -6.542 -6.621 -15.300 1.00 81.62 126 LEU A N 1
ATOM 962 C CA . LEU A 1 126 ? -6.002 -6.233 -13.993 1.00 81.62 126 LEU A CA 1
ATOM 963 C C . LEU A 1 126 ? -6.769 -5.059 -13.377 1.00 81.62 126 LEU A C 1
ATOM 965 O O . LEU A 1 126 ? -7.285 -5.170 -12.267 1.00 81.62 126 LEU A O 1
ATOM 969 N N . ALA A 1 127 ? -6.891 -3.942 -14.103 1.00 81.69 127 ALA A N 1
ATOM 970 C CA . ALA A 1 127 ? -7.584 -2.759 -13.592 1.00 81.69 127 ALA A CA 1
ATOM 971 C C . ALA A 1 127 ? -9.052 -3.074 -13.260 1.00 81.69 127 ALA A C 1
ATOM 973 O O . ALA A 1 127 ? -9.577 -2.636 -12.236 1.00 81.69 127 ALA A O 1
ATOM 974 N N . THR A 1 128 ? -9.708 -3.891 -14.089 1.00 82.06 128 THR A N 1
ATOM 975 C CA . THR A 1 128 ? -11.097 -4.316 -13.866 1.00 82.06 128 THR A CA 1
ATOM 976 C C . THR A 1 128 ? -11.227 -5.223 -12.638 1.00 82.06 128 THR A C 1
ATOM 978 O O . THR A 1 128 ? -12.162 -5.051 -11.851 1.00 82.06 128 THR A O 1
ATOM 981 N N . ASN A 1 129 ? -10.305 -6.170 -12.455 1.00 85.06 129 ASN A N 1
ATOM 982 C CA . ASN A 1 129 ? -10.293 -7.109 -11.334 1.00 85.06 129 ASN A CA 1
ATOM 983 C C . ASN A 1 129 ? -10.003 -6.397 -10.014 1.00 85.06 129 ASN A C 1
ATOM 985 O O . ASN A 1 129 ? -10.758 -6.570 -9.055 1.00 85.06 129 ASN A O 1
ATOM 989 N N . VAL A 1 130 ? -8.998 -5.519 -9.991 1.00 87.69 130 VAL A N 1
ATOM 990 C CA . VAL A 1 130 ? -8.667 -4.699 -8.821 1.00 87.69 130 VAL A CA 1
ATOM 991 C C . VAL A 1 130 ? -9.837 -3.789 -8.448 1.00 87.69 130 VAL A C 1
ATOM 993 O O . VAL A 1 130 ? -10.273 -3.805 -7.298 1.00 87.69 130 VAL A O 1
ATOM 996 N N . CYS A 1 131 ? -10.429 -3.070 -9.409 1.00 87.06 131 CYS A N 1
ATOM 997 C CA . CYS A 1 131 ? -11.588 -2.215 -9.132 1.00 87.06 131 CYS A CA 1
ATOM 998 C C . CYS A 1 131 ? -12.782 -3.022 -8.606 1.00 87.06 131 CYS A C 1
ATOM 1000 O O . CYS A 1 131 ? -13.441 -2.613 -7.650 1.00 87.06 131 CYS A O 1
ATOM 1002 N N . ARG A 1 132 ? -13.063 -4.198 -9.187 1.00 86.69 132 ARG A N 1
ATOM 1003 C CA . ARG A 1 132 ? -14.128 -5.093 -8.708 1.00 86.69 132 ARG A CA 1
ATOM 1004 C C . ARG A 1 132 ? -13.878 -5.534 -7.266 1.00 86.69 132 ARG A C 1
ATOM 1006 O O . ARG A 1 132 ? -14.813 -5.534 -6.467 1.00 86.69 132 ARG A O 1
ATOM 1013 N N . LYS A 1 133 ? -12.639 -5.906 -6.946 1.00 88.50 133 LYS A N 1
ATOM 1014 C CA . LYS A 1 133 ? -12.226 -6.375 -5.622 1.00 88.50 133 LYS A CA 1
ATOM 1015 C C . LYS A 1 133 ? -12.359 -5.269 -4.575 1.00 88.50 133 LYS A C 1
ATOM 1017 O O . LYS A 1 133 ? -13.049 -5.479 -3.580 1.00 88.50 133 LYS A O 1
ATOM 1022 N N . ILE A 1 134 ? -11.826 -4.077 -4.855 1.00 89.62 134 ILE A N 1
ATOM 1023 C CA . ILE A 1 134 ? -11.983 -2.884 -4.005 1.00 89.62 134 ILE A CA 1
ATOM 1024 C C . ILE A 1 134 ? -13.466 -2.573 -3.801 1.00 89.62 134 ILE A C 1
ATOM 1026 O O . ILE A 1 134 ? -13.912 -2.433 -2.666 1.00 89.62 134 ILE A O 1
ATOM 1030 N N . THR A 1 135 ? -14.257 -2.557 -4.879 1.00 89.25 135 THR A N 1
ATOM 1031 C CA . THR A 1 135 ? -15.704 -2.303 -4.793 1.00 89.25 135 THR A CA 1
ATOM 1032 C C . THR A 1 135 ? -16.391 -3.284 -3.850 1.00 89.25 135 THR A C 1
ATOM 1034 O O . THR A 1 135 ? -17.140 -2.864 -2.972 1.00 89.25 135 THR A O 1
ATOM 1037 N N . GLY A 1 136 ? -16.133 -4.586 -4.003 1.00 89.19 136 GLY A N 1
ATOM 1038 C CA . GLY A 1 136 ? -16.738 -5.615 -3.158 1.00 89.19 136 GLY A CA 1
ATOM 1039 C C . GLY A 1 136 ? -16.336 -5.476 -1.689 1.00 89.19 136 GLY A C 1
ATOM 1040 O O . GLY A 1 136 ? -17.198 -5.488 -0.811 1.00 89.19 136 GLY A O 1
ATOM 1041 N N . GLN A 1 137 ? -15.042 -5.284 -1.427 1.00 89.44 137 GLN A N 1
ATOM 1042 C CA . GLN A 1 137 ? -14.508 -5.137 -0.074 1.00 89.44 137 GLN A CA 1
ATOM 1043 C C . GLN A 1 137 ? -15.033 -3.881 0.634 1.00 89.44 137 GLN A C 1
ATOM 1045 O O . GLN A 1 137 ? -15.443 -3.963 1.791 1.00 89.44 137 GLN A O 1
ATOM 1050 N N . LEU A 1 138 ? -15.046 -2.734 -0.049 1.00 88.25 138 LEU A N 1
ATOM 1051 C CA . LEU A 1 138 ? -15.499 -1.467 0.526 1.00 88.25 138 LEU A CA 1
ATOM 1052 C C . LEU A 1 138 ? -17.020 -1.422 0.686 1.00 88.25 138 LEU A C 1
ATOM 1054 O O . LEU A 1 138 ? -17.500 -0.950 1.708 1.00 88.25 138 LEU A O 1
ATOM 1058 N N . THR A 1 139 ? -17.786 -1.993 -0.248 1.00 89.06 139 THR A N 1
ATOM 1059 C CA . THR A 1 139 ? -19.247 -2.128 -0.083 1.00 89.06 139 THR A CA 1
ATOM 1060 C C . THR A 1 139 ? -19.580 -2.991 1.135 1.00 89.06 139 THR A C 1
ATOM 1062 O O . THR A 1 139 ? -20.463 -2.645 1.916 1.00 89.06 139 THR A O 1
ATOM 1065 N N . SER A 1 140 ? -18.841 -4.089 1.337 1.00 88.75 140 SER A N 1
ATOM 1066 C CA . SER A 1 140 ? -18.977 -4.914 2.542 1.00 88.75 140 SER A CA 1
ATOM 1067 C C . SER A 1 140 ? -18.587 -4.143 3.802 1.00 88.75 140 SER A C 1
ATOM 1069 O O . SER A 1 140 ? -19.274 -4.260 4.810 1.00 88.75 140 SER A O 1
ATOM 1071 N N . ALA A 1 141 ? -17.513 -3.346 3.752 1.00 86.38 141 ALA A N 1
ATOM 1072 C CA . ALA A 1 141 ? -17.098 -2.513 4.876 1.00 86.38 141 ALA A CA 1
ATOM 1073 C C . ALA A 1 141 ? -18.188 -1.498 5.248 1.00 86.38 141 ALA A C 1
ATOM 1075 O O . ALA A 1 141 ? -18.535 -1.403 6.417 1.00 86.38 141 ALA A O 1
ATOM 1076 N N . ILE A 1 142 ? -18.798 -0.828 4.266 1.00 87.50 142 ILE A N 1
ATOM 1077 C CA . ILE A 1 142 ? -19.895 0.125 4.492 1.00 87.50 142 ILE A CA 1
ATOM 1078 C C . ILE A 1 142 ? -21.113 -0.561 5.125 1.00 87.50 142 ILE A C 1
ATOM 1080 O O . ILE A 1 142 ? -21.746 0.005 6.008 1.00 87.50 142 ILE A O 1
ATOM 1084 N N . ALA A 1 143 ? -21.442 -1.779 4.689 1.00 88.62 143 ALA A N 1
ATOM 1085 C CA . ALA A 1 143 ? -22.608 -2.504 5.190 1.00 88.62 143 ALA A CA 1
ATOM 1086 C C . ALA A 1 143 ? -22.413 -3.112 6.592 1.00 88.62 143 ALA A C 1
ATOM 1088 O O . ALA A 1 143 ? -23.395 -3.315 7.300 1.00 88.62 143 ALA A O 1
ATOM 1089 N N . GLN A 1 144 ? -21.178 -3.465 6.964 1.00 84.75 144 GLN A N 1
ATOM 1090 C CA . GLN A 1 144 ? -20.879 -4.223 8.188 1.00 84.75 144 GLN A CA 1
ATOM 1091 C C . GLN A 1 144 ? -20.273 -3.383 9.316 1.00 84.75 144 GLN A C 1
ATOM 1093 O O . GLN A 1 144 ? -20.300 -3.819 10.462 1.00 84.75 144 GLN A O 1
ATOM 1098 N N . GLN A 1 145 ? -19.683 -2.227 9.011 1.00 80.50 145 GLN A N 1
ATOM 1099 C CA . GLN A 1 145 ? -19.044 -1.368 10.008 1.00 80.50 145 GLN A CA 1
ATOM 1100 C C . GLN A 1 145 ? -20.050 -0.358 10.557 1.00 80.50 145 GLN A C 1
ATOM 1102 O O . GLN A 1 145 ? -20.745 0.299 9.785 1.00 80.50 145 GLN A O 1
ATOM 1107 N N . GLU A 1 146 ? -20.094 -0.205 11.881 1.00 83.94 146 GLU A N 1
ATOM 1108 C CA . GLU A 1 146 ? -20.883 0.84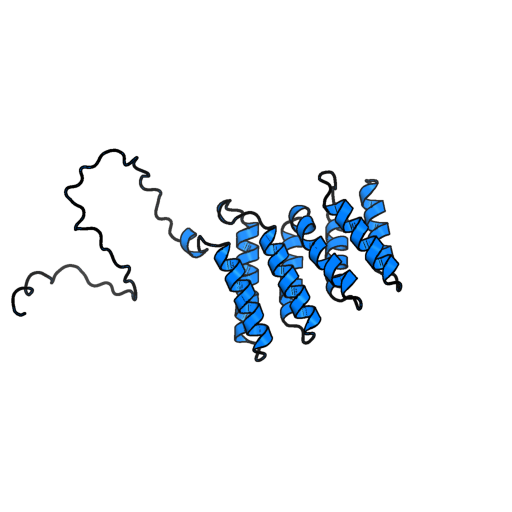0 12.552 1.00 83.94 146 GLU A CA 1
ATOM 1109 C C . GLU A 1 146 ? -20.129 2.177 12.625 1.00 83.94 146 GLU A C 1
ATOM 1111 O O . GLU A 1 146 ? -20.742 3.231 12.786 1.00 83.94 146 GLU A O 1
ATOM 1116 N N . ASP A 1 147 ? -18.800 2.146 12.477 1.00 86.19 147 ASP A N 1
ATOM 1117 C CA . ASP A 1 147 ? -17.970 3.345 12.505 1.00 86.19 147 ASP A CA 1
ATOM 1118 C C . ASP A 1 147 ? -18.163 4.177 11.228 1.00 86.19 147 ASP A C 1
ATOM 1120 O O . ASP A 1 147 ? -17.716 3.817 10.132 1.00 86.19 147 ASP A O 1
ATOM 1124 N N . VAL A 1 148 ? -18.807 5.333 11.397 1.00 88.56 148 VAL A N 1
ATOM 1125 C CA . VAL A 1 148 ? -19.067 6.311 10.335 1.00 88.56 148 VAL A CA 1
ATOM 1126 C C . VAL A 1 148 ? -17.768 6.771 9.667 1.00 88.56 148 VAL A C 1
ATOM 1128 O O . VAL A 1 148 ? -17.771 7.019 8.464 1.00 88.56 148 VAL A O 1
ATOM 1131 N N . ALA A 1 149 ? -16.644 6.839 10.388 1.00 86.69 149 ALA A N 1
ATOM 1132 C CA . ALA A 1 149 ? -15.361 7.221 9.799 1.00 86.69 149 ALA A CA 1
ATOM 1133 C C . ALA A 1 149 ? -14.898 6.204 8.742 1.00 86.69 149 ALA A C 1
ATOM 1135 O O . ALA A 1 149 ? -14.491 6.591 7.646 1.00 86.69 149 ALA A O 1
ATOM 1136 N N . VAL A 1 150 ? -15.040 4.902 9.024 1.00 86.75 150 VAL A N 1
ATOM 1137 C CA . VAL A 1 150 ? -14.713 3.831 8.064 1.00 86.75 150 VAL A CA 1
ATOM 1138 C C . VAL A 1 150 ? -15.639 3.896 6.855 1.00 86.75 150 VAL A C 1
ATOM 1140 O O . VAL A 1 150 ? -15.189 3.731 5.721 1.00 86.75 150 VAL A O 1
ATOM 1143 N N . GLN A 1 151 ? -16.930 4.154 7.082 1.00 89.88 151 GLN A N 1
ATOM 1144 C CA . GLN A 1 151 ? -17.909 4.286 6.004 1.00 89.88 151 GLN A CA 1
ATOM 1145 C C . GLN A 1 151 ? -17.589 5.476 5.089 1.00 89.88 151 GLN A C 1
ATOM 1147 O O . GLN A 1 151 ? -17.638 5.329 3.869 1.00 89.88 151 GLN A O 1
ATOM 1152 N N . LEU A 1 152 ? -17.240 6.635 5.657 1.00 90.06 152 LEU A N 1
ATOM 1153 C CA . LEU A 1 152 ? -16.905 7.841 4.897 1.00 90.06 152 LEU A CA 1
ATOM 1154 C C . LEU A 1 152 ? -15.636 7.659 4.062 1.00 90.06 152 LEU A C 1
ATOM 1156 O O . LEU A 1 152 ? -15.664 7.958 2.870 1.00 90.06 152 LEU A O 1
ATOM 1160 N N . GLU A 1 153 ? -14.563 7.107 4.632 1.00 88.44 153 GLU A N 1
ATOM 1161 C CA . GLU A 1 153 ? -13.327 6.868 3.871 1.00 88.44 153 GLU A CA 1
ATOM 1162 C C . GLU A 1 153 ? -13.542 5.796 2.787 1.00 88.44 153 GLU A C 1
ATOM 1164 O O . GLU A 1 153 ? -13.078 5.939 1.656 1.00 88.44 153 GLU A O 1
ATOM 1169 N N . ALA A 1 154 ? -14.319 4.742 3.073 1.00 90.12 154 ALA A N 1
ATOM 1170 C CA . ALA A 1 154 ? -14.690 3.752 2.063 1.00 90.12 154 ALA A CA 1
ATOM 1171 C C . ALA A 1 154 ? -15.487 4.379 0.905 1.00 90.12 154 ALA A C 1
ATOM 1173 O O . ALA A 1 154 ? -15.240 4.053 -0.258 1.00 90.12 154 ALA A O 1
ATOM 1174 N N . LEU A 1 155 ? -16.422 5.287 1.198 1.00 90.94 155 LEU A N 1
ATOM 1175 C CA . LEU A 1 155 ? -17.179 6.021 0.182 1.00 90.94 155 LEU A CA 1
ATOM 1176 C C . LEU A 1 155 ? -16.291 6.966 -0.636 1.00 90.94 155 LEU A C 1
ATOM 1178 O O . LEU A 1 155 ? -16.472 7.049 -1.852 1.00 90.94 155 LEU A O 1
ATOM 1182 N N . ASP A 1 156 ? -15.326 7.632 -0.005 1.00 90.81 156 ASP A N 1
ATOM 1183 C CA . ASP A 1 156 ? -14.386 8.525 -0.685 1.00 90.81 156 ASP A CA 1
ATOM 1184 C C . ASP A 1 156 ? -13.494 7.756 -1.672 1.00 90.81 156 ASP A C 1
ATOM 1186 O O . ASP A 1 156 ? -13.422 8.093 -2.855 1.00 90.81 156 ASP A O 1
ATOM 1190 N N . ILE A 1 157 ? -12.928 6.621 -1.246 1.00 90.56 157 ILE A N 1
ATOM 1191 C CA . ILE A 1 157 ? -12.134 5.747 -2.126 1.00 90.56 157 ILE A CA 1
ATOM 1192 C C . ILE A 1 157 ? -12.986 5.200 -3.284 1.00 90.56 157 ILE A C 1
ATOM 1194 O O . ILE A 1 157 ? -12.517 5.115 -4.423 1.00 90.56 157 ILE A O 1
ATOM 1198 N N . LEU A 1 158 ? -14.249 4.837 -3.031 1.00 90.12 158 LEU A N 1
ATOM 1199 C CA . LEU A 1 158 ? -15.172 4.412 -4.090 1.00 90.12 158 LEU A CA 1
ATOM 1200 C C . LEU A 1 158 ? -15.473 5.545 -5.079 1.00 90.12 158 LEU A C 1
ATOM 1202 O O . LEU A 1 158 ? -15.537 5.291 -6.283 1.00 90.12 158 LEU A O 1
ATOM 1206 N N . SER A 1 159 ? -15.638 6.777 -4.596 1.00 88.88 159 SER A N 1
ATOM 1207 C CA . SER A 1 159 ? -15.829 7.967 -5.431 1.00 88.88 159 SER A CA 1
ATOM 1208 C C . SER A 1 159 ? -14.620 8.205 -6.341 1.00 88.88 159 SER A C 1
ATOM 1210 O O . SER A 1 159 ? -14.774 8.307 -7.565 1.00 88.88 159 SER A O 1
ATOM 1212 N N . ASP A 1 160 ? -13.409 8.161 -5.778 1.00 86.31 160 ASP A N 1
ATOM 1213 C CA . ASP A 1 160 ? -12.153 8.257 -6.526 1.00 86.31 160 ASP A CA 1
ATOM 1214 C C . ASP A 1 160 ? -12.048 7.159 -7.590 1.00 86.31 160 ASP A C 1
ATOM 1216 O O . ASP A 1 160 ? -11.727 7.423 -8.754 1.00 86.31 160 ASP A O 1
ATOM 1220 N N . MET A 1 161 ? -12.399 5.921 -7.241 1.00 84.75 161 MET A N 1
ATOM 1221 C CA . MET A 1 161 ? -12.388 4.801 -8.179 1.00 84.75 161 MET A CA 1
ATOM 1222 C C . MET A 1 161 ? -13.410 4.978 -9.315 1.00 84.75 161 MET A C 1
ATOM 1224 O O . MET A 1 161 ? -13.100 4.708 -10.479 1.00 84.75 161 MET A O 1
ATOM 1228 N N . LEU A 1 162 ? -14.626 5.446 -9.013 1.00 81.81 162 LEU A N 1
ATOM 1229 C CA . LEU A 1 162 ? -15.675 5.701 -10.007 1.00 81.81 162 LEU A CA 1
ATOM 1230 C C . LEU A 1 162 ? -15.300 6.836 -10.961 1.00 81.81 162 LEU A C 1
ATOM 1232 O O . LEU A 1 162 ? -15.570 6.733 -12.161 1.00 81.81 162 LEU A O 1
ATOM 1236 N N . SER A 1 163 ? -14.635 7.878 -10.457 1.00 81.44 163 SER A N 1
ATOM 1237 C CA . SER A 1 163 ? -14.137 8.985 -11.279 1.00 81.44 163 SER A CA 1
ATOM 1238 C C . SER A 1 163 ? -13.155 8.494 -12.356 1.00 81.44 163 SER A C 1
ATOM 1240 O O . SER A 1 163 ? -13.210 8.935 -13.508 1.00 81.44 163 SER A O 1
ATOM 1242 N N . ARG A 1 164 ? -12.335 7.488 -12.018 1.00 72.06 164 ARG A N 1
ATOM 1243 C CA . ARG A 1 164 ? -11.404 6.805 -12.930 1.00 72.06 164 ARG A CA 1
ATOM 1244 C C . ARG A 1 164 ? -12.105 5.799 -13.843 1.00 72.06 164 ARG A C 1
ATOM 1246 O O . ARG A 1 164 ? -11.769 5.680 -15.021 1.00 72.06 164 ARG A O 1
ATOM 1253 N N . CYS A 1 165 ? -13.122 5.108 -13.335 1.00 62.19 165 CYS A N 1
ATOM 1254 C CA . CYS A 1 165 ? -13.927 4.130 -14.068 1.00 62.19 165 CYS A CA 1
ATOM 1255 C C . CYS A 1 165 ? -15.094 4.760 -14.846 1.00 62.19 165 CYS A C 1
ATOM 1257 O O . CYS A 1 165 ? -16.145 4.131 -14.975 1.00 62.19 165 CYS A O 1
ATOM 1259 N N . ARG A 1 166 ? -14.931 5.960 -15.428 1.00 57.22 166 ARG A N 1
ATOM 1260 C CA . ARG A 1 166 ? -15.995 6.706 -16.143 1.00 57.22 166 ARG A CA 1
ATOM 1261 C C . ARG A 1 166 ? -16.673 5.933 -17.294 1.00 57.22 166 ARG A C 1
ATOM 1263 O O . ARG A 1 166 ? -17.663 6.393 -17.857 1.00 57.22 166 ARG A O 1
ATOM 1270 N N . ARG A 1 167 ? -16.196 4.723 -17.610 1.00 52.19 167 ARG A N 1
ATOM 1271 C CA . ARG A 1 167 ? -16.968 3.681 -18.286 1.00 52.19 167 ARG A CA 1
ATOM 1272 C C . ARG A 1 167 ? -17.349 2.574 -17.281 1.00 52.19 167 ARG A C 1
ATOM 1274 O O . ARG A 1 167 ? -16.490 1.761 -16.934 1.00 52.19 167 ARG A O 1
ATOM 1281 N N . PRO A 1 168 ? -18.610 2.513 -16.815 1.00 50.06 168 PRO A N 1
ATOM 1282 C CA . PRO A 1 168 ? -18.992 1.580 -15.766 1.00 50.06 168 PRO A CA 1
ATOM 1283 C C . PRO A 1 168 ? -18.767 0.116 -16.187 1.00 50.06 168 PRO A C 1
ATOM 1285 O O . PRO A 1 168 ? -19.013 -0.226 -17.347 1.00 50.06 168 PRO A O 1
ATOM 1288 N N . PRO A 1 169 ? -18.386 -0.789 -15.265 1.00 47.09 169 PRO A N 1
ATOM 1289 C CA . PRO A 1 169 ? -18.194 -2.212 -15.569 1.00 47.09 169 PRO A CA 1
ATOM 1290 C C . PRO A 1 169 ? -19.423 -2.890 -16.200 1.00 47.09 169 PRO A C 1
ATOM 1292 O O . PRO A 1 169 ? -19.286 -3.859 -16.947 1.00 47.09 169 PRO A O 1
ATOM 1295 N N . TRP A 1 170 ? -20.634 -2.379 -15.946 1.00 49.62 170 TRP A N 1
ATOM 1296 C CA . TRP A 1 170 ? -21.864 -2.873 -16.571 1.00 49.62 170 TRP A CA 1
ATOM 1297 C C . TRP A 1 170 ? -22.030 -2.433 -18.036 1.00 49.62 170 TRP A C 1
ATOM 1299 O O . TRP A 1 170 ? -22.688 -3.138 -18.796 1.00 49.62 170 TRP A O 1
ATOM 1309 N N . ALA A 1 171 ? -21.363 -1.362 -18.483 1.00 49.81 171 ALA A N 1
ATOM 1310 C CA . ALA A 1 171 ? -21.402 -0.900 -19.875 1.00 49.81 171 ALA A CA 1
ATOM 1311 C C . ALA A 1 171 ? -20.634 -1.815 -20.851 1.00 49.81 171 ALA A C 1
ATOM 1313 O O . ALA A 1 171 ? -20.763 -1.659 -22.063 1.00 49.81 171 ALA A O 1
ATOM 1314 N N . ARG A 1 172 ? -19.842 -2.781 -20.354 1.00 45.25 172 ARG A N 1
ATOM 1315 C CA . ARG A 1 172 ? -19.283 -3.867 -21.187 1.00 45.25 172 ARG A CA 1
ATOM 1316 C C . ARG A 1 172 ? -20.244 -5.046 -21.354 1.00 45.25 172 ARG A C 1
ATOM 1318 O O 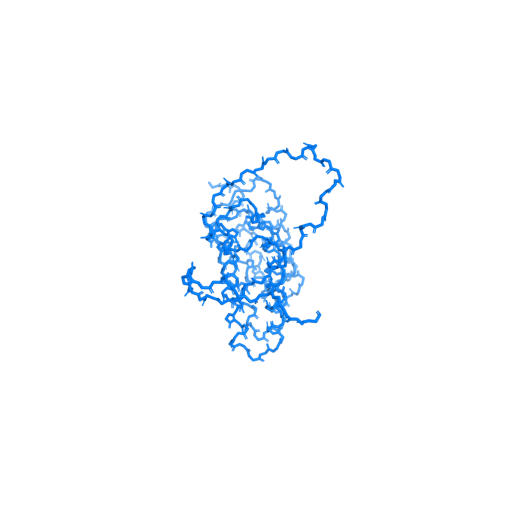. ARG A 1 172 ? -20.050 -5.851 -22.255 1.00 45.25 172 ARG A O 1
ATOM 1325 N N . ARG A 1 173 ? -21.263 -5.170 -20.494 1.00 42.66 173 ARG A N 1
ATOM 1326 C CA . ARG A 1 173 ? -22.177 -6.324 -20.491 1.00 42.66 173 ARG A CA 1
ATOM 1327 C C . ARG A 1 173 ? -23.272 -6.217 -21.558 1.00 42.66 173 ARG A C 1
ATOM 1329 O O . ARG A 1 173 ? -23.897 -7.218 -21.887 1.00 42.66 173 ARG A O 1
ATOM 1336 N N . THR A 1 174 ? -23.465 -5.038 -22.145 1.00 43.50 174 THR A N 1
ATOM 1337 C CA . THR A 1 174 ? -24.282 -4.869 -23.347 1.00 43.50 174 THR A CA 1
ATOM 1338 C C . THR A 1 174 ? -23.387 -4.991 -24.573 1.00 43.50 174 THR A C 1
ATOM 1340 O O . THR A 1 174 ? -22.760 -4.021 -24.997 1.00 43.50 174 THR A O 1
ATOM 1343 N N . GLY A 1 175 ? -23.343 -6.187 -25.158 1.00 42.66 175 GLY A N 1
ATOM 1344 C CA . GLY A 1 175 ? -22.902 -6.407 -26.535 1.00 42.66 175 GLY A CA 1
ATOM 1345 C C . GLY A 1 175 ? -23.861 -5.755 -27.534 1.00 42.66 175 GLY A C 1
ATOM 1346 O O . GLY A 1 175 ? -24.451 -6.438 -28.362 1.00 42.66 175 GLY A O 1
ATOM 1347 N N . VAL A 1 176 ? -24.057 -4.440 -27.437 1.00 41.59 176 VAL A N 1
ATOM 1348 C CA . VAL A 1 176 ? -24.681 -3.647 -28.494 1.00 41.59 176 VAL A CA 1
ATOM 1349 C C . VAL A 1 176 ? -23.538 -3.203 -29.391 1.00 41.59 176 VAL A C 1
ATOM 1351 O O . VAL A 1 176 ? -22.643 -2.466 -28.975 1.00 41.59 176 VAL A O 1
ATOM 1354 N N . GLY A 1 177 ? -23.518 -3.789 -30.585 1.00 37.06 177 GLY A N 1
ATOM 1355 C CA . GLY A 1 177 ? -22.451 -3.654 -31.560 1.00 37.06 177 GLY A CA 1
ATOM 1356 C C . GLY A 1 177 ? -22.130 -2.206 -31.915 1.00 37.06 177 GLY A C 1
ATOM 1357 O O . GLY A 1 177 ? -22.970 -1.311 -31.854 1.00 37.06 177 GLY A O 1
ATOM 1358 N N . ARG A 1 178 ? -20.877 -2.014 -32.333 1.00 43.62 178 ARG A N 1
ATOM 1359 C CA . ARG A 1 178 ? -20.421 -0.848 -33.089 1.00 43.62 178 ARG A CA 1
ATOM 1360 C C . ARG A 1 178 ? -21.393 -0.578 -34.240 1.00 43.62 178 ARG A C 1
ATOM 1362 O O . ARG A 1 178 ? -21.390 -1.306 -35.226 1.00 43.62 178 ARG A O 1
ATOM 1369 N N . GLY A 1 179 ? -22.196 0.469 -34.103 1.00 34.06 179 GLY A N 1
ATOM 1370 C CA . GLY A 1 179 ? -22.970 1.069 -35.178 1.00 34.06 179 GLY A CA 1
ATOM 1371 C C . GLY A 1 179 ? -22.489 2.497 -35.400 1.00 34.06 179 GLY A C 1
ATOM 1372 O O . GLY A 1 179 ? -22.852 3.378 -34.635 1.00 34.06 179 GLY A O 1
ATOM 1373 N N . ALA A 1 180 ? -21.667 2.672 -36.436 1.00 37.31 180 ALA A N 1
ATOM 1374 C CA . ALA A 1 180 ? -21.407 3.913 -37.167 1.00 37.31 180 ALA A CA 1
ATOM 1375 C C . ALA A 1 180 ? -20.981 5.167 -36.368 1.00 37.31 180 ALA A C 1
ATOM 1377 O O . ALA A 1 180 ? -21.795 6.025 -36.035 1.00 37.31 180 ALA A O 1
ATOM 1378 N N . GLU A 1 181 ? -19.667 5.377 -36.247 1.00 34.88 181 GLU A N 1
ATOM 1379 C CA . GLU A 1 181 ? -19.113 6.732 -36.385 1.00 34.88 181 GLU A CA 1
ATOM 1380 C C . GLU A 1 181 ? -19.257 7.141 -37.860 1.00 34.88 181 GLU A C 1
ATOM 1382 O O . GLU A 1 181 ? -18.398 6.881 -38.700 1.00 34.88 181 GLU A O 1
ATOM 1387 N N . GLY A 1 182 ? -20.418 7.705 -38.196 1.00 33.38 182 GLY A N 1
ATOM 1388 C CA . GLY A 1 182 ? -20.617 8.450 -39.430 1.00 33.38 182 GLY A CA 1
ATOM 1389 C C . GLY A 1 182 ? -20.042 9.850 -39.253 1.00 33.38 182 GLY A C 1
ATOM 1390 O O . GLY A 1 182 ? -20.473 10.602 -38.383 1.00 33.38 182 GLY A O 1
ATOM 1391 N N . THR A 1 183 ? -19.062 10.190 -40.080 1.00 40.62 183 THR A N 1
ATOM 1392 C CA . THR A 1 183 ? -18.504 11.533 -40.244 1.00 40.62 183 THR A CA 1
ATOM 1393 C C . THR A 1 183 ? -19.615 12.552 -40.511 1.00 40.62 183 THR A C 1
ATOM 1395 O O . THR A 1 183 ? -20.134 12.633 -41.622 1.00 40.62 183 THR A O 1
ATOM 1398 N N . GLY A 1 184 ? -19.983 13.335 -39.498 1.00 33.75 184 GLY A N 1
ATOM 1399 C CA . GLY A 1 184 ? -20.912 14.456 -39.620 1.00 33.75 184 GLY A CA 1
ATOM 1400 C C . GLY A 1 184 ? -20.180 15.749 -39.966 1.00 33.75 184 GLY A C 1
ATOM 1401 O O . GLY A 1 184 ? -19.961 16.583 -39.092 1.00 33.75 184 GLY A O 1
ATOM 1402 N N . LYS A 1 185 ? -19.800 15.919 -41.235 1.00 36.81 185 LYS A N 1
ATOM 1403 C CA . LYS A 1 185 ? -19.711 17.252 -41.842 1.00 36.81 185 LYS A CA 1
ATOM 1404 C C . LYS A 1 185 ? -20.916 17.407 -42.766 1.00 36.81 185 LYS A C 1
ATOM 1406 O O . LYS A 1 185 ? -21.264 16.473 -43.477 1.00 36.81 185 LYS A O 1
ATOM 1411 N N . ASP A 1 186 ? -21.523 18.585 -42.689 1.00 41.09 186 ASP A N 1
ATOM 1412 C CA . ASP A 1 186 ? -22.570 19.110 -43.571 1.00 41.09 186 ASP A CA 1
ATOM 1413 C C . ASP A 1 186 ? -24.008 18.625 -43.334 1.00 41.09 186 ASP A C 1
ATOM 1415 O O . ASP A 1 186 ? -24.558 17.852 -44.111 1.00 41.09 186 ASP A O 1
ATOM 1419 N N . LEU A 1 187 ? -24.680 19.197 -42.320 1.00 35.72 187 LEU A N 1
ATOM 1420 C CA . LEU A 1 187 ? -26.145 19.312 -42.316 1.00 35.72 187 LEU A CA 1
ATOM 1421 C C . LEU A 1 187 ? -26.624 20.707 -41.846 1.00 35.72 187 LEU A C 1
ATOM 1423 O O . LEU A 1 187 ? -26.395 21.138 -40.719 1.00 35.72 187 LEU A O 1
ATOM 1427 N N . ASN A 1 188 ? -27.294 21.368 -42.793 1.00 36.44 188 ASN A N 1
ATOM 1428 C CA . ASN A 1 188 ? -28.122 22.585 -42.819 1.00 36.44 188 ASN A CA 1
ATOM 1429 C C . ASN A 1 188 ? -28.841 22.998 -41.495 1.00 36.44 188 ASN A C 1
ATOM 1431 O O . ASN A 1 188 ? -29.467 22.148 -40.859 1.00 36.44 188 ASN A O 1
ATOM 1435 N N . PRO A 1 189 ? -28.874 24.295 -41.103 1.00 39.94 189 PRO A N 1
ATOM 1436 C CA . PRO A 1 189 ? -29.368 24.753 -39.790 1.00 39.94 189 PRO A CA 1
ATOM 1437 C C . PRO A 1 189 ? -30.901 24.824 -39.591 1.00 39.94 189 PRO A C 1
ATOM 1439 O O . PRO A 1 189 ? -31.366 25.559 -38.725 1.00 39.94 189 PRO A O 1
ATOM 1442 N N . GLN A 1 190 ? -31.724 24.068 -40.323 1.00 42.50 190 GLN A N 1
ATOM 1443 C CA . GLN A 1 190 ? -33.191 24.239 -40.280 1.00 42.50 190 GLN A CA 1
ATOM 1444 C C . GLN A 1 190 ? -33.994 23.211 -39.464 1.00 42.50 190 GLN A C 1
ATOM 1446 O O . GLN A 1 190 ? -35.218 23.252 -39.502 1.00 42.50 190 GLN A O 1
ATOM 1451 N N . ASN A 1 191 ? -33.361 22.324 -38.685 1.00 39.97 191 ASN A N 1
ATOM 1452 C CA . ASN A 1 191 ? -34.101 21.297 -37.928 1.00 39.97 191 ASN A CA 1
ATOM 1453 C C . ASN A 1 191 ? -33.615 21.074 -36.480 1.00 39.97 191 ASN A C 1
ATOM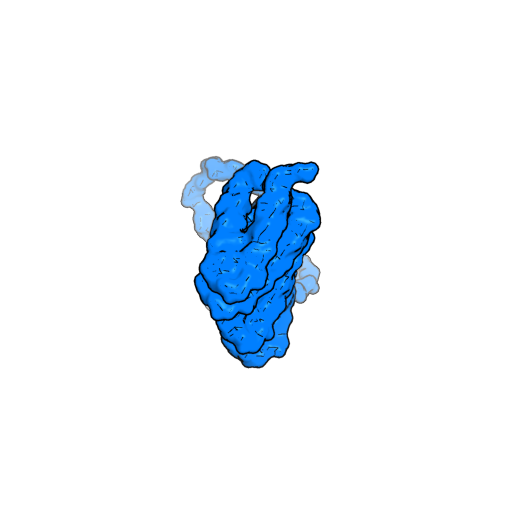 1455 O O . ASN A 1 191 ? -33.544 19.948 -35.993 1.00 39.97 191 ASN A O 1
ATOM 1459 N N . GLN A 1 192 ? -33.302 22.153 -35.755 1.00 39.38 192 GLN A N 1
ATOM 1460 C CA . GLN A 1 192 ? -32.839 22.090 -34.356 1.00 39.38 192 GLN A CA 1
ATOM 1461 C C . GLN A 1 192 ? -33.930 21.819 -33.299 1.00 39.38 192 GLN A C 1
ATOM 1463 O O . GLN A 1 192 ? -33.618 21.786 -32.113 1.00 39.38 192 GLN A O 1
ATOM 1468 N N . HIS A 1 193 ? -35.191 21.576 -33.671 1.00 38.16 193 HIS A N 1
ATOM 1469 C CA . HIS A 1 193 ? -36.283 21.509 -32.686 1.00 38.16 193 HIS A CA 1
ATOM 1470 C C . HIS A 1 193 ? -36.732 20.094 -32.257 1.00 38.16 193 HIS A C 1
ATOM 1472 O O . HIS A 1 193 ? -37.766 19.958 -31.605 1.00 38.16 193 HIS A O 1
ATOM 1478 N N . LEU A 1 194 ? -35.984 19.033 -32.591 1.00 37.88 194 LEU A N 1
ATOM 1479 C CA . LEU A 1 194 ? -36.421 17.641 -32.354 1.00 37.88 194 LEU A CA 1
ATOM 1480 C C . LEU A 1 194 ? -35.473 16.752 -31.535 1.00 37.88 194 LEU A C 1
ATOM 1482 O O . LEU A 1 194 ? -35.706 15.551 -31.434 1.00 37.88 194 LEU A O 1
ATOM 1486 N N . LEU A 1 195 ? -34.454 17.306 -30.876 1.00 34.88 195 LEU A N 1
ATOM 1487 C CA . LEU A 1 195 ? -33.576 16.525 -29.995 1.00 34.88 195 LEU A CA 1
ATOM 1488 C C . LEU A 1 195 ? -33.693 16.989 -28.543 1.00 34.88 195 LEU A C 1
ATOM 1490 O O . LEU A 1 195 ? -32.823 17.664 -28.007 1.00 34.88 195 LEU A O 1
ATOM 1494 N N . TYR A 1 196 ? -34.782 16.576 -27.896 1.00 29.50 196 TYR A N 1
ATOM 1495 C CA . TYR A 1 196 ? -34.871 16.515 -26.436 1.00 29.50 196 TYR A CA 1
ATOM 1496 C C . TYR A 1 196 ? -35.328 15.113 -26.020 1.00 29.50 196 TYR A C 1
ATOM 1498 O O . TYR A 1 196 ? -36.456 14.892 -25.588 1.00 29.50 196 TYR A O 1
ATOM 1506 N N . THR A 1 197 ? -34.449 14.122 -26.159 1.00 34.28 197 THR A N 1
ATOM 1507 C CA . THR A 1 197 ? -34.641 12.826 -25.499 1.00 34.28 197 THR A CA 1
ATOM 1508 C C . THR A 1 197 ? -34.102 12.918 -24.075 1.00 34.28 197 THR A C 1
ATOM 1510 O O . THR A 1 197 ? -32.898 12.821 -23.841 1.00 34.28 197 THR A O 1
ATOM 1513 N N . ARG A 1 198 ? -35.009 13.132 -23.116 1.00 31.48 198 ARG A N 1
ATOM 1514 C CA . ARG A 1 198 ? -34.760 12.894 -21.686 1.00 31.48 198 ARG A CA 1
ATOM 1515 C C . ARG A 1 198 ? -34.527 11.392 -21.447 1.00 31.48 198 ARG A C 1
ATOM 1517 O O . ARG A 1 198 ? -35.286 10.592 -21.994 1.00 31.48 198 ARG A O 1
ATOM 1524 N N . PRO A 1 199 ? -33.568 10.981 -20.602 1.00 31.88 199 PRO A N 1
ATOM 1525 C CA . PRO A 1 199 ? -33.451 9.589 -20.194 1.00 31.88 199 PRO A CA 1
ATOM 1526 C C . PRO A 1 199 ? -34.438 9.299 -19.052 1.00 31.88 199 PRO A C 1
ATOM 1528 O O . PRO A 1 199 ? -34.206 9.666 -17.904 1.00 31.88 199 PRO A O 1
ATOM 1531 N N . CYS A 1 200 ? -35.547 8.630 -19.373 1.00 32.78 200 CYS A N 1
ATOM 1532 C CA . CYS A 1 200 ? -36.384 7.911 -18.412 1.00 32.78 200 CYS A CA 1
ATOM 1533 C C . CYS A 1 200 ? -36.237 6.414 -18.693 1.00 32.78 200 CYS A C 1
ATOM 1535 O O . CYS A 1 200 ? -36.615 5.963 -19.769 1.00 32.78 200 CYS A O 1
ATOM 1537 N N . ALA A 1 201 ? -35.725 5.650 -17.729 1.00 35.41 201 ALA A N 1
ATOM 1538 C CA . ALA A 1 201 ? -35.938 4.205 -17.674 1.00 35.41 201 ALA A CA 1
ATOM 1539 C C . ALA A 1 201 ? -35.778 3.698 -16.232 1.00 35.41 201 ALA A C 1
ATOM 1541 O O . ALA A 1 201 ? -34.730 3.194 -15.834 1.00 35.41 201 ALA A O 1
ATOM 1542 N N . GLN A 1 202 ? -36.851 3.847 -15.453 1.00 35.28 202 GLN A N 1
ATOM 1543 C CA . GLN A 1 202 ? -37.269 2.822 -14.499 1.00 35.28 202 GLN A CA 1
ATOM 1544 C C . GLN A 1 202 ? -37.978 1.706 -15.279 1.00 35.28 202 GLN A C 1
ATOM 1546 O O . GLN A 1 202 ? -38.732 1.993 -16.203 1.00 35.28 202 GLN A O 1
ATOM 1551 N N . GLY A 1 203 ? -37.793 0.466 -14.823 1.00 31.92 203 GLY A N 1
ATOM 1552 C CA . GLY A 1 203 ? -38.881 -0.508 -14.724 1.00 31.92 203 GLY A CA 1
ATOM 1553 C C . GLY A 1 203 ? -39.340 -1.192 -16.009 1.00 31.92 203 GLY A C 1
ATOM 1554 O O . GLY A 1 203 ? -40.153 -0.676 -16.766 1.00 31.92 203 GLY A O 1
ATOM 1555 N N . SER A 1 204 ? -38.892 -2.431 -16.170 1.00 37.94 204 SER A N 1
ATOM 1556 C CA . SER A 1 204 ? -39.431 -3.433 -17.082 1.00 37.94 204 SER A CA 1
ATOM 1557 C C . SER A 1 204 ? -40.948 -3.612 -16.933 1.00 37.94 204 SER A C 1
ATOM 1559 O O . SER A 1 204 ? -41.408 -4.065 -15.889 1.00 37.94 204 SER A O 1
ATOM 1561 N N . LEU A 1 205 ? -41.712 -3.379 -18.001 1.00 31.42 205 LEU A N 1
ATOM 1562 C CA . LEU A 1 205 ? -42.986 -4.061 -18.238 1.00 31.42 205 LEU A CA 1
ATOM 1563 C C . LEU A 1 205 ? -43.229 -4.172 -19.747 1.00 31.42 205 LEU A C 1
ATOM 1565 O O . LEU A 1 205 ? -43.352 -3.184 -20.465 1.00 31.42 205 LEU A O 1
ATOM 1569 N N . ILE A 1 206 ? -43.253 -5.414 -20.219 1.00 38.53 206 ILE A N 1
ATOM 1570 C CA . ILE A 1 206 ? -43.589 -5.791 -21.589 1.00 38.53 206 ILE A CA 1
ATOM 1571 C C . ILE A 1 206 ? -45.107 -5.651 -21.734 1.00 38.53 206 ILE A C 1
ATOM 1573 O O . ILE A 1 206 ? -45.848 -6.358 -21.054 1.00 38.53 206 ILE A O 1
ATOM 1577 N N . VAL A 1 207 ? -45.574 -4.775 -22.627 1.00 32.38 207 VAL A N 1
ATOM 1578 C CA . VAL A 1 207 ? -46.975 -4.743 -23.078 1.00 32.38 207 VAL A CA 1
ATOM 1579 C C . VAL A 1 207 ? -46.987 -4.747 -24.615 1.00 32.38 207 VAL A C 1
ATOM 1581 O O . VAL A 1 207 ? -46.299 -3.922 -25.219 1.00 32.38 207 VAL A O 1
ATOM 1584 N N . PRO A 1 208 ? -47.701 -5.678 -25.278 1.00 32.50 208 PRO A N 1
ATOM 1585 C CA . PRO A 1 208 ? -47.694 -5.795 -26.734 1.00 32.50 208 PRO A CA 1
ATOM 1586 C C . PRO A 1 208 ? -48.435 -4.641 -27.434 1.00 32.50 208 PRO A C 1
ATOM 1588 O O . PRO A 1 208 ? -49.469 -4.151 -26.983 1.00 32.50 208 PRO A O 1
ATOM 1591 N N . ALA A 1 209 ? -47.876 -4.229 -28.574 1.00 41.47 209 ALA A N 1
ATOM 1592 C CA . ALA A 1 209 ? -48.181 -3.022 -29.341 1.00 41.47 209 ALA A CA 1
ATOM 1593 C C . ALA A 1 209 ? -49.504 -3.070 -30.134 1.00 41.47 209 ALA A C 1
ATOM 1595 O O . ALA A 1 209 ? -49.507 -2.969 -31.361 1.00 41.47 209 ALA A O 1
ATOM 1596 N N . ALA A 1 210 ? -50.640 -3.198 -29.451 1.00 42.81 210 ALA A N 1
ATOM 1597 C CA . ALA A 1 210 ? -51.941 -3.188 -30.117 1.00 42.81 210 ALA A CA 1
ATOM 1598 C C . ALA A 1 210 ? -53.050 -2.510 -29.303 1.00 42.81 210 ALA A C 1
ATOM 1600 O O . ALA A 1 210 ? -54.140 -3.053 -29.220 1.00 42.81 210 ALA A O 1
ATOM 1601 N N . LEU A 1 211 ? -52.813 -1.329 -28.715 1.00 42.97 211 LEU A N 1
ATOM 1602 C CA . LEU A 1 211 ? -53.910 -0.435 -28.304 1.00 42.97 211 LEU A CA 1
ATOM 1603 C C . LEU A 1 211 ? -53.432 1.002 -28.008 1.00 42.97 211 LEU A C 1
ATOM 1605 O O . LEU A 1 211 ? -53.496 1.477 -26.882 1.00 42.97 211 LEU A O 1
ATOM 1609 N N . GLN A 1 212 ? -52.939 1.734 -29.012 1.00 38.62 212 GLN A N 1
ATOM 1610 C CA . GLN A 1 212 ? -52.690 3.176 -28.835 1.00 38.62 212 GLN A CA 1
ATOM 1611 C C . GLN A 1 212 ? -52.907 3.967 -30.126 1.00 38.62 212 GLN A C 1
ATOM 1613 O O . GLN A 1 212 ? -52.047 4.675 -30.639 1.00 38.62 212 GLN A O 1
ATOM 1618 N N . ARG A 1 213 ? -54.120 3.847 -30.667 1.00 41.59 213 ARG A N 1
ATOM 1619 C CA . ARG A 1 213 ? -54.708 4.857 -31.551 1.00 41.59 213 ARG A CA 1
ATOM 1620 C C . ARG A 1 213 ? -56.127 5.123 -31.089 1.00 41.59 213 ARG A C 1
ATOM 1622 O O . ARG A 1 213 ? -57.043 4.450 -31.545 1.00 41.59 213 ARG A O 1
ATOM 1629 N N . ARG A 1 214 ? -56.266 6.084 -30.179 1.00 42.19 214 ARG A N 1
ATOM 1630 C CA . ARG A 1 214 ? -57.426 6.968 -29.953 1.00 42.19 214 ARG A CA 1
ATOM 1631 C C . ARG A 1 214 ? -57.345 7.454 -28.515 1.00 42.19 214 ARG A C 1
ATOM 1633 O O . ARG A 1 214 ? -57.677 6.689 -27.630 1.00 42.19 214 ARG A O 1
ATOM 1640 N N . THR A 1 215 ? -56.869 8.689 -28.363 1.00 38.06 215 THR A N 1
ATOM 1641 C CA . THR A 1 215 ? -57.290 9.739 -27.410 1.00 38.06 215 THR A CA 1
ATOM 1642 C C . THR A 1 215 ? -56.085 10.603 -27.046 1.00 38.06 215 THR A C 1
AT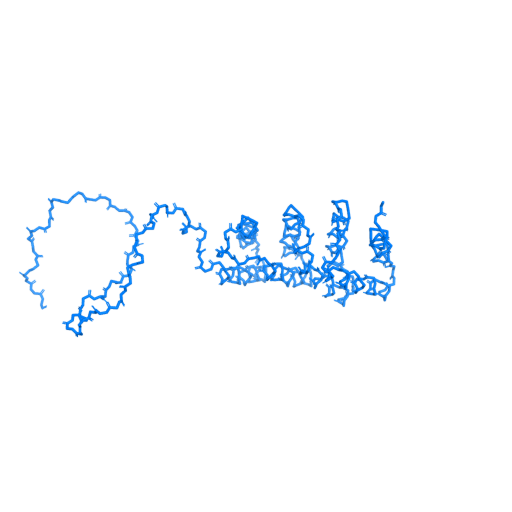OM 1644 O O . THR A 1 215 ? -55.510 10.482 -25.973 1.00 38.06 215 THR A O 1
ATOM 1647 N N . CYS A 1 216 ? -55.693 11.481 -27.966 1.00 35.97 216 CYS A N 1
ATOM 1648 C CA . CYS A 1 216 ? -54.984 12.709 -27.619 1.00 35.97 216 CYS A CA 1
ATOM 1649 C C . CYS A 1 216 ? -55.552 13.814 -28.515 1.00 35.97 216 CYS A C 1
ATOM 1651 O O . CYS A 1 216 ? -55.016 14.113 -29.576 1.00 35.97 216 CYS A O 1
ATOM 1653 N N . LEU A 1 217 ? -56.753 14.267 -28.154 1.00 38.69 217 LEU A N 1
ATOM 1654 C CA . LEU A 1 217 ? -57.421 15.471 -28.654 1.00 38.69 217 LEU A CA 1
ATOM 1655 C C . LEU A 1 217 ? -58.614 15.729 -27.729 1.00 38.69 217 LEU A C 1
ATOM 1657 O O . LEU A 1 217 ? -59.729 15.298 -28.005 1.00 38.69 217 LEU A O 1
ATOM 1661 N N . SER A 1 218 ? -58.338 16.329 -26.571 1.00 32.66 218 SER A N 1
ATOM 1662 C CA . SER A 1 218 ? -59.313 17.038 -25.733 1.00 32.66 218 SER A CA 1
ATOM 1663 C C . SER A 1 218 ? -58.610 17.556 -24.474 1.00 32.66 218 SER A C 1
ATOM 1665 O O . SER A 1 218 ? -58.317 16.747 -23.599 1.00 32.66 218 SER A O 1
ATOM 1667 N N . GLN A 1 219 ? -58.469 18.889 -24.386 1.00 36.62 219 GLN A N 1
ATOM 1668 C CA . GLN A 1 219 ? -58.236 19.701 -23.171 1.00 36.62 219 GLN A CA 1
ATOM 1669 C C . GLN A 1 219 ? -56.809 19.591 -22.586 1.00 36.62 219 GLN A C 1
ATOM 1671 O O . GLN A 1 219 ? -56.356 18.496 -22.284 1.00 36.62 219 GLN A O 1
ATOM 1676 N N . PHE A 1 220 ? -56.007 20.641 -22.405 1.00 42.16 220 PHE A N 1
ATOM 1677 C CA . PHE A 1 220 ? -56.160 22.102 -22.373 1.00 42.16 220 PHE A CA 1
ATOM 1678 C C . PHE A 1 220 ? -55.002 22.744 -23.150 1.00 42.16 220 PHE A C 1
ATOM 1680 O O . PHE A 1 220 ? -53.916 22.121 -23.184 1.00 42.16 220 PHE A O 1
#

Organism: Molossus molossus (NCBI:txid27622)

InterPro domains:
  IPR011989 Armadillo-like helical [G3DSA:1.25.10.10] (1-170)
  IPR016024 Armadillo-type fold [SSF48371] (8-167)
  IPR039852 Cullin-associated NEDD8-dissociated protein 1/2 [PTHR12696] (5-164)
  IPR057546 Stalled ribosome sensor GCN1-like, HEAT repeats region [PF23271] (8-104)

Radius of gyration: 25.51 Å; chains: 1; bounding box: 83×39×59 Å